Protein AF-0000000084521791 (afdb_homodimer)

Solvent-accessible surface area (backbone atoms only — not comparable to full-atom values): 15109 Å² total; per-residue (Å²): 133,80,55,68,43,57,41,40,25,51,32,23,43,57,71,66,61,34,28,68,60,20,38,53,26,34,50,53,48,23,57,75,56,72,58,36,55,32,54,46,17,56,34,24,44,36,43,14,52,45,28,39,67,68,68,33,54,67,60,14,48,53,27,39,52,55,14,58,74,26,64,81,51,71,64,95,69,83,80,51,49,45,60,66,58,45,52,50,51,48,49,54,50,44,58,48,56,76,42,27,90,83,54,68,77,78,80,75,86,72,68,78,50,65,68,34,65,69,57,45,50,51,34,73,66,56,75,75,78,76,63,52,61,70,77,75,87,134,79,54,67,44,57,41,40,24,51,32,24,43,58,71,67,60,34,28,67,59,20,37,53,25,34,50,52,48,22,56,74,58,72,59,38,54,31,54,44,18,56,33,25,45,34,43,16,51,45,28,39,67,69,69,33,54,68,61,14,48,53,25,41,51,55,15,59,75,27,65,83,51,71,65,97,68,82,81,52,49,44,60,66,59,45,52,50,51,48,49,53,52,45,58,48,57,75,42,27,89,82,55,68,78,77,80,76,85,72,67,79,50,66,69,32,66,68,56,47,51,50,34,73,67,56,76,76,76,74,63,55,62,68,75,76,88

Radius of gyration: 19.37 Å; Cα contacts (8 Å, |Δi|>4): 349; chains: 2; bounding box: 38×49×49 Å

pLDDT: mean 93.4, std 9.79, range [42.69, 98.75]

Secondary structure (DSSP, 8-state):
---HHHHHHHHIIIII--HHHHHHHHHHHHHHTT--HHHHHHHHHHHHHHHHHTT-HHHHHHHHHHHHHTTT---SS---B-HHHHHHHHHHHHHHHHTTTTS--------PPB--HHHHHHHHT-------HHHH-/---HHHHHHHHIIIII--HHHHHHHHHHHHHHTT--HHHHHHHHHHHHHHHHHTT-HHHHHHHHHHHHHTTT---SS---B-HHHHHHHHHHHHHHHHTTTTS--------PPB--HHHHHHHHT-------HHHH-

Structure (mmCIF, N/CA/C/O backbone):
data_AF-0000000084521791-model_v1
#
loop_
_entity.id
_entity.type
_entity.pdbx_description
1 polymer 'DUF309 domain-containing protein'
#
loop_
_atom_site.group_PDB
_atom_site.id
_atom_site.type_symbol
_atom_site.label_atom_id
_atom_site.label_alt_id
_atom_site.label_comp_id
_atom_site.label_asym_id
_atom_site.label_entity_id
_atom_site.label_seq_id
_atom_site.pdbx_PDB_ins_code
_atom_site.Cartn_x
_atom_site.Cartn_y
_atom_site.Cartn_z
_atom_site.occupancy
_atom_site.B_iso_or_equiv
_atom_site.auth_seq_id
_atom_site.auth_comp_id
_atom_site.auth_asym_id
_atom_site.auth_atom_id
_atom_site.pdbx_PDB_model_num
ATOM 1 N N . MET A 1 1 ? -14.008 -12.945 -20.25 1 84.69 1 MET A N 1
ATOM 2 C CA . MET A 1 1 ? -12.992 -11.891 -20.266 1 84.69 1 MET A CA 1
ATOM 3 C C . MET A 1 1 ? -12.508 -11.594 -18.844 1 84.69 1 MET A C 1
ATOM 5 O O . MET A 1 1 ? -13.297 -11.625 -17.891 1 84.69 1 MET A O 1
ATOM 9 N N . TYR A 1 2 ? -11.219 -11.555 -18.75 1 94.38 2 TYR A N 1
ATOM 10 C CA . TYR A 1 2 ? -10.641 -11.32 -17.422 1 94.38 2 TYR A CA 1
ATOM 11 C C . TYR A 1 2 ? -10.852 -9.875 -16.984 1 94.38 2 TYR A C 1
ATOM 13 O O . TYR A 1 2 ? -10.805 -8.961 -17.812 1 94.38 2 TYR A O 1
ATOM 21 N N . HIS A 1 3 ? -11.094 -9.727 -15.703 1 93.88 3 HIS A N 1
ATOM 22 C CA . HIS A 1 3 ? -11.266 -8.383 -15.164 1 93.88 3 HIS A CA 1
ATOM 23 C C . HIS A 1 3 ? -10 -7.559 -15.336 1 93.88 3 HIS A C 1
ATOM 25 O O . HIS A 1 3 ? -8.891 -8.062 -15.148 1 93.88 3 HIS A O 1
ATOM 31 N N . ARG A 1 4 ? -10.141 -6.34 -15.602 1 94.62 4 ARG A N 1
ATOM 32 C CA . ARG A 1 4 ? -9.023 -5.449 -15.883 1 94.62 4 ARG A CA 1
ATOM 33 C C . ARG A 1 4 ? -8.031 -5.43 -14.719 1 94.62 4 ARG A C 1
ATOM 35 O O . ARG A 1 4 ? -6.82 -5.461 -14.93 1 94.62 4 ARG A O 1
ATOM 42 N N . LEU A 1 5 ? -8.508 -5.375 -13.531 1 95.94 5 LEU A N 1
ATOM 43 C CA . LEU A 1 5 ? -7.66 -5.297 -12.344 1 95.94 5 LEU A CA 1
ATOM 44 C C . LEU A 1 5 ? -6.848 -6.578 -12.172 1 95.94 5 LEU A C 1
ATOM 46 O O . LEU A 1 5 ? -5.711 -6.539 -11.695 1 95.94 5 LEU A O 1
ATOM 50 N N . TYR A 1 6 ? -7.426 -7.656 -12.594 1 97.06 6 TYR A N 1
ATOM 51 C CA . TYR A 1 6 ? -6.703 -8.922 -12.531 1 97.06 6 TYR A CA 1
ATOM 52 C C . TYR A 1 6 ? -5.57 -8.945 -13.555 1 97.06 6 TYR A C 1
ATOM 54 O O . TYR A 1 6 ? -4.453 -9.375 -13.242 1 97.06 6 TYR A O 1
ATOM 62 N N . ILE A 1 7 ? -5.863 -8.469 -14.672 1 97.81 7 ILE A N 1
ATOM 63 C CA . ILE A 1 7 ? -4.852 -8.375 -15.719 1 97.81 7 ILE A CA 1
ATOM 64 C C . ILE A 1 7 ? -3.705 -7.484 -15.25 1 97.81 7 ILE A C 1
ATOM 66 O O . ILE A 1 7 ? -2.531 -7.844 -15.391 1 97.81 7 ILE A O 1
ATOM 70 N N . GLU A 1 8 ? -4.012 -6.414 -14.703 1 97.56 8 GLU A N 1
ATOM 71 C CA . GLU A 1 8 ? -3.006 -5.477 -14.211 1 97.56 8 GLU A CA 1
ATOM 72 C C . GLU A 1 8 ? -2.193 -6.082 -13.078 1 97.56 8 GLU A C 1
ATOM 74 O O . GLU A 1 8 ? -0.993 -5.824 -12.953 1 97.56 8 GLU A O 1
ATOM 79 N N . TYR A 1 9 ? -2.906 -6.828 -12.242 1 98.12 9 TYR A N 1
ATOM 80 C CA . TYR A 1 9 ? -2.193 -7.508 -11.164 1 98.12 9 TYR A CA 1
ATOM 81 C C . TYR A 1 9 ? -1.063 -8.367 -11.711 1 98.12 9 TYR A C 1
ATOM 83 O O . TYR A 1 9 ? 0.078 -8.273 -11.25 1 98.12 9 TYR A O 1
ATOM 91 N N . ILE A 1 10 ? -1.399 -9.125 -12.688 1 98.56 10 ILE A N 1
ATOM 92 C CA . ILE A 1 10 ? -0.407 -10.031 -13.258 1 98.56 10 ILE A CA 1
ATOM 93 C C . ILE A 1 10 ? 0.672 -9.219 -13.977 1 98.56 10 ILE A C 1
ATOM 95 O O . ILE A 1 10 ? 1.857 -9.547 -13.898 1 98.56 10 ILE A O 1
ATOM 99 N N . TYR A 1 11 ? 0.298 -8.227 -14.625 1 98.31 11 TYR A N 1
ATOM 100 C CA . TYR A 1 11 ? 1.248 -7.355 -15.312 1 98.31 11 TYR A CA 1
ATOM 101 C C . TYR A 1 11 ? 2.244 -6.758 -14.328 1 98.31 11 TYR A C 1
ATOM 103 O O . TYR A 1 11 ? 3.457 -6.852 -14.523 1 98.31 11 TYR A O 1
ATOM 111 N N . TYR A 1 12 ? 1.753 -6.176 -13.234 1 97.56 12 TYR A N 1
ATOM 112 C CA . TYR A 1 12 ? 2.625 -5.57 -12.234 1 97.56 12 TYR A CA 1
ATOM 113 C C . TYR A 1 12 ? 3.51 -6.621 -11.57 1 97.56 12 TYR A C 1
ATOM 115 O O . TYR A 1 12 ? 4.672 -6.355 -11.258 1 97.56 12 TYR A O 1
ATOM 123 N N . PHE A 1 13 ? 2.938 -7.754 -11.383 1 98.5 13 PHE A N 1
ATOM 124 C CA . PHE A 1 13 ? 3.654 -8.836 -10.711 1 98.5 13 PHE A CA 1
ATOM 125 C C . PHE A 1 13 ? 4.797 -9.344 -11.578 1 98.5 13 PHE A C 1
ATOM 127 O O . PHE A 1 13 ? 5.941 -9.422 -11.125 1 98.5 13 PHE A O 1
ATOM 134 N N . ASN A 1 14 ? 4.527 -9.609 -12.844 1 98.5 14 ASN A N 1
ATOM 135 C CA . ASN A 1 14 ? 5.457 -10.305 -13.727 1 98.5 14 ASN A CA 1
ATOM 136 C C . ASN A 1 14 ? 6.391 -9.328 -14.438 1 98.5 14 ASN A C 1
ATOM 138 O O . ASN A 1 14 ? 7.574 -9.617 -14.625 1 98.5 14 ASN A O 1
ATOM 142 N N . VAL A 1 15 ? 5.848 -8.25 -14.82 1 96.56 15 VAL A N 1
ATOM 143 C CA . VAL A 1 15 ? 6.586 -7.379 -15.727 1 96.56 15 VAL A CA 1
ATOM 144 C C . VAL A 1 15 ? 7.285 -6.281 -14.93 1 96.56 15 VAL A C 1
ATOM 146 O O . VAL A 1 15 ? 8.508 -6.137 -15.008 1 96.56 15 VAL A O 1
ATOM 149 N N . GLU A 1 16 ? 6.578 -5.57 -14.148 1 94.81 16 GLU A N 1
ATOM 150 C CA . GLU A 1 16 ? 7.145 -4.422 -13.453 1 94.81 16 GLU A CA 1
ATOM 151 C C . GLU A 1 16 ? 7.754 -4.832 -12.117 1 94.81 16 GLU A C 1
ATOM 153 O O . GLU A 1 16 ? 8.555 -4.098 -11.539 1 94.81 16 GLU A O 1
ATOM 158 N N . GLN A 1 17 ? 7.293 -5.926 -11.602 1 96.5 17 GLN A N 1
ATOM 159 C CA . GLN A 1 17 ? 7.629 -6.344 -10.25 1 96.5 17 GLN A CA 1
ATOM 160 C C . GLN A 1 17 ? 7.363 -5.223 -9.242 1 96.5 17 GLN A C 1
ATOM 162 O O . GLN A 1 17 ? 8.203 -4.938 -8.383 1 96.5 17 GLN A O 1
ATOM 167 N N . ASP A 1 18 ? 6.301 -4.578 -9.5 1 94.69 18 ASP A N 1
ATOM 168 C CA . ASP A 1 18 ? 5.793 -3.529 -8.625 1 94.69 18 ASP A CA 1
ATOM 169 C C . ASP A 1 18 ? 4.703 -4.066 -7.695 1 94.69 18 ASP A C 1
ATOM 171 O O . ASP A 1 18 ? 3.516 -3.967 -8 1 94.69 18 ASP A O 1
ATOM 175 N N . TYR A 1 19 ? 5.121 -4.48 -6.574 1 95.62 19 TYR A N 1
ATOM 176 C CA . TYR A 1 19 ? 4.23 -5.203 -5.672 1 95.62 19 TYR A CA 1
ATOM 177 C C . TYR A 1 19 ? 3.324 -4.238 -4.918 1 95.62 19 TYR A C 1
ATOM 179 O O . TYR A 1 19 ? 2.277 -4.633 -4.398 1 95.62 19 TYR A O 1
ATOM 187 N N . TYR A 1 20 ? 3.762 -2.998 -4.824 1 91.88 20 TYR A N 1
ATOM 188 C CA . TYR A 1 20 ? 2.871 -1.978 -4.285 1 91.88 20 TYR A CA 1
ATOM 189 C C . TYR A 1 20 ? 1.628 -1.823 -5.152 1 91.88 20 TYR A C 1
ATOM 191 O O . TYR A 1 20 ? 0.502 -1.862 -4.648 1 91.88 20 TYR A O 1
ATOM 199 N N . GLU A 1 21 ? 1.877 -1.691 -6.449 1 92.75 21 GLU A N 1
ATOM 200 C CA . GLU A 1 21 ? 0.747 -1.569 -7.363 1 92.75 21 GLU A CA 1
ATOM 201 C C . GLU A 1 21 ? -0.06 -2.863 -7.422 1 92.75 21 GLU A C 1
ATOM 203 O O . GLU A 1 21 ? -1.283 -2.832 -7.566 1 92.75 21 GLU A O 1
ATOM 208 N N . CYS A 1 22 ? 0.636 -3.984 -7.305 1 96.31 22 CYS A N 1
ATOM 209 C CA . CYS A 1 22 ? -0.089 -5.246 -7.18 1 96.31 22 CYS A CA 1
ATOM 210 C C . CYS A 1 22 ? -1.091 -5.184 -6.031 1 96.31 22 CYS A C 1
ATOM 212 O O . CYS A 1 22 ? -2.25 -5.57 -6.195 1 96.31 22 CYS A O 1
ATOM 214 N N . HIS A 1 23 ? -0.568 -4.727 -4.914 1 94.44 23 HIS A N 1
ATOM 215 C CA . HIS A 1 23 ? -1.408 -4.613 -3.729 1 94.44 23 HIS A CA 1
ATOM 216 C C . HIS A 1 23 ? -2.613 -3.717 -3.988 1 94.44 23 HIS A C 1
ATOM 218 O O . HIS A 1 23 ? -3.744 -4.074 -3.65 1 94.44 23 HIS A O 1
ATOM 224 N N . GLU A 1 24 ? -2.438 -2.623 -4.617 1 90.69 24 GLU A N 1
ATOM 225 C CA . GLU A 1 24 ? -3.504 -1.656 -4.855 1 90.69 24 GLU A CA 1
ATOM 226 C C . GLU A 1 24 ? -4.586 -2.24 -5.762 1 90.69 24 GLU A C 1
ATOM 228 O O . GLU A 1 24 ? -5.77 -2.219 -5.414 1 90.69 24 GLU A O 1
ATOM 233 N N . VAL A 1 25 ? -4.199 -2.812 -6.852 1 94.81 25 VAL A N 1
ATOM 234 C CA . VAL A 1 25 ? -5.176 -3.275 -7.832 1 94.81 25 VAL A CA 1
ATOM 235 C C . VAL A 1 25 ? -5.852 -4.547 -7.324 1 94.81 25 VAL A C 1
ATOM 237 O O . VAL A 1 25 ? -7.059 -4.727 -7.496 1 94.81 25 VAL A O 1
ATOM 240 N N . MET A 1 26 ? -5.176 -5.445 -6.695 1 95.44 26 MET A N 1
ATOM 241 C CA . MET A 1 26 ? -5.777 -6.68 -6.203 1 95.44 26 MET A CA 1
ATOM 242 C C . MET A 1 26 ? -6.676 -6.406 -5 1 95.44 26 MET A C 1
ATOM 244 O O . MET A 1 26 ? -7.703 -7.062 -4.828 1 95.44 26 MET A O 1
ATOM 248 N N . GLU A 1 27 ? -6.273 -5.469 -4.16 1 91.62 27 GLU A N 1
ATOM 249 C CA . GLU A 1 27 ? -7.137 -5.102 -3.045 1 91.62 27 GLU A CA 1
ATOM 250 C C . GLU A 1 27 ? -8.5 -4.625 -3.537 1 91.62 27 GLU A C 1
ATOM 252 O O . GLU A 1 27 ? -9.539 -5.027 -3 1 91.62 27 GLU A O 1
ATOM 257 N N . GLU A 1 28 ? -8.438 -3.801 -4.484 1 90 28 GLU A N 1
ATOM 258 C CA . GLU A 1 28 ? -9.688 -3.314 -5.051 1 90 28 GLU A CA 1
ATOM 259 C C . GLU A 1 28 ? -10.523 -4.461 -5.621 1 90 28 GLU A C 1
ATOM 261 O O . GLU A 1 28 ? -11.719 -4.555 -5.355 1 90 28 GLU A O 1
ATOM 266 N N . LEU A 1 29 ? -9.938 -5.305 -6.426 1 92.94 29 LEU A N 1
ATOM 267 C CA . LEU A 1 29 ? -10.641 -6.453 -6.984 1 92.94 29 LEU A CA 1
ATOM 268 C C . LEU A 1 29 ? -11.172 -7.355 -5.875 1 92.94 29 LEU A C 1
ATOM 270 O O . LEU A 1 29 ? -12.32 -7.801 -5.934 1 92.94 29 LEU A O 1
ATOM 274 N N . TRP A 1 30 ? -10.312 -7.578 -4.902 1 93.38 30 TRP A N 1
ATOM 275 C CA . TRP A 1 30 ? -10.648 -8.43 -3.764 1 93.38 30 TRP A CA 1
ATOM 276 C C . TRP A 1 30 ? -11.883 -7.898 -3.037 1 93.38 30 TRP A C 1
ATOM 278 O O . TRP A 1 30 ? -12.812 -8.656 -2.744 1 93.38 30 TRP A O 1
ATOM 288 N N . LEU A 1 31 ? -11.891 -6.664 -2.832 1 88.19 31 LEU A N 1
ATOM 289 C CA . LEU A 1 31 ? -13.047 -6.039 -2.193 1 88.19 31 LEU A CA 1
ATOM 290 C C . LEU A 1 31 ? -14.289 -6.164 -3.068 1 88.19 31 LEU A C 1
ATOM 292 O O . LEU A 1 31 ? -15.359 -6.516 -2.578 1 88.19 31 LEU A O 1
ATOM 296 N N . ASN A 1 32 ? -14.164 -5.945 -4.336 1 90 32 ASN A N 1
ATOM 297 C CA . ASN A 1 32 ? -15.273 -5.996 -5.281 1 90 32 ASN A CA 1
ATOM 298 C C . ASN A 1 32 ? -15.836 -7.41 -5.414 1 90 32 ASN A C 1
ATOM 300 O O . ASN A 1 32 ? -17.016 -7.59 -5.719 1 90 32 ASN A O 1
ATOM 304 N N . GLU A 1 33 ? -14.984 -8.32 -5.168 1 92 33 GLU A N 1
ATOM 305 C CA . GLU A 1 33 ? -15.375 -9.719 -5.34 1 92 33 GLU A CA 1
ATOM 306 C C . GLU A 1 33 ? -15.75 -10.359 -4.004 1 92 33 GLU A C 1
ATOM 308 O O . GLU A 1 33 ? -15.617 -11.57 -3.832 1 92 33 GLU A O 1
ATOM 313 N N . GLY A 1 34 ? -16.156 -9.586 -3.055 1 89.62 34 GLY A N 1
ATOM 314 C CA . GLY A 1 34 ? -16.688 -10.078 -1.793 1 89.62 34 GLY A CA 1
ATOM 315 C C . GLY A 1 34 ? -15.633 -10.688 -0.894 1 89.62 34 GLY A C 1
ATOM 316 O O . GLY A 1 34 ? -15.906 -11.656 -0.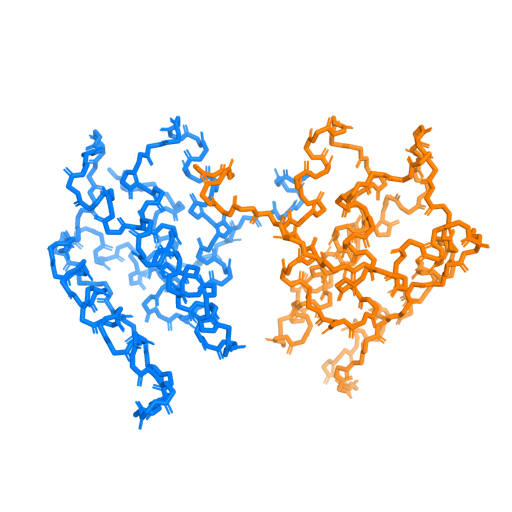18 1 89.62 34 GLY A O 1
ATOM 317 N N . ARG A 1 35 ? -14.344 -10.25 -1.08 1 91.69 35 ARG A N 1
ATOM 318 C CA . ARG A 1 35 ? -13.25 -10.68 -0.218 1 91.69 35 ARG A CA 1
ATOM 319 C C . ARG A 1 35 ? -12.969 -12.164 -0.392 1 91.69 35 ARG A C 1
ATOM 321 O O . ARG A 1 35 ? -12.82 -12.898 0.592 1 91.69 35 ARG A O 1
ATOM 328 N N . ASN A 1 36 ? -12.961 -12.586 -1.611 1 93.75 36 ASN A N 1
ATOM 329 C CA . ASN A 1 36 ? -12.648 -13.977 -1.928 1 93.75 36 ASN A CA 1
ATOM 330 C C . ASN A 1 36 ? -11.289 -14.383 -1.367 1 93.75 36 ASN A C 1
ATOM 332 O O . ASN A 1 36 ? -10.289 -13.688 -1.57 1 93.75 36 ASN A O 1
ATOM 336 N N . ARG A 1 37 ? -11.219 -15.492 -0.801 1 94.31 37 ARG A N 1
ATOM 337 C CA . ARG A 1 37 ? -10.039 -15.922 -0.055 1 94.31 37 ARG A CA 1
ATOM 338 C C . ARG A 1 37 ? -8.883 -16.234 -0.994 1 94.31 37 ARG A C 1
ATOM 340 O O . ARG A 1 37 ? -7.719 -16 -0.648 1 94.31 37 ARG A O 1
ATOM 347 N N . LEU A 1 38 ? -9.156 -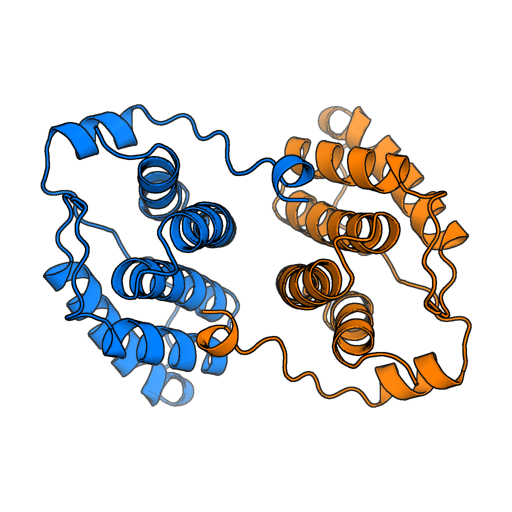16.766 -2.123 1 95.94 38 LEU A N 1
ATOM 348 C CA . LEU A 1 38 ? -8.094 -17.062 -3.076 1 95.94 38 LEU A CA 1
ATOM 349 C C . LEU A 1 38 ? -7.477 -15.781 -3.621 1 95.94 38 LEU A C 1
ATOM 351 O O . LEU A 1 38 ? -6.254 -15.688 -3.764 1 95.94 38 LEU A O 1
ATOM 355 N N . LEU A 1 39 ? -8.281 -14.789 -3.926 1 95.88 39 LEU A N 1
ATOM 356 C CA . LEU A 1 39 ? -7.77 -13.492 -4.355 1 95.88 39 LEU A CA 1
ATOM 357 C C . LEU A 1 39 ? -6.945 -12.844 -3.248 1 95.88 39 LEU A C 1
ATOM 359 O O . LEU A 1 39 ? -5.926 -12.203 -3.523 1 95.88 39 LEU A O 1
ATOM 363 N N . GLN A 1 40 ? -7.371 -13.047 -2.07 1 95.88 40 GLN A N 1
ATOM 364 C CA . GLN A 1 40 ? -6.605 -12.547 -0.933 1 95.88 40 GLN A CA 1
ATOM 365 C C . GLN A 1 40 ? -5.238 -13.219 -0.855 1 95.88 40 GLN A C 1
ATOM 367 O O . GLN A 1 40 ? -4.238 -12.57 -0.538 1 95.88 40 GLN A O 1
ATOM 372 N N . ALA A 1 41 ? -5.242 -14.469 -1.11 1 96.81 41 ALA A N 1
ATOM 373 C CA . ALA A 1 41 ? -3.973 -15.188 -1.099 1 96.81 41 ALA A CA 1
ATOM 374 C C . ALA A 1 41 ? -3.002 -14.609 -2.123 1 96.81 41 ALA A C 1
ATOM 376 O O . ALA A 1 41 ? -1.823 -14.398 -1.824 1 96.81 41 ALA A O 1
ATOM 377 N N . LEU A 1 42 ? -3.49 -14.352 -3.301 1 97.38 42 LEU A N 1
ATOM 378 C CA . LEU A 1 42 ? -2.658 -13.766 -4.348 1 97.38 42 LEU A CA 1
ATOM 379 C C . LEU A 1 42 ? -2.141 -12.398 -3.93 1 97.38 42 LEU A C 1
ATOM 381 O O . LEU A 1 42 ? -0.975 -12.07 -4.16 1 97.38 42 LEU A O 1
ATOM 385 N N . LEU A 1 43 ? -3.008 -11.656 -3.332 1 96.75 43 LEU A N 1
ATOM 386 C CA . LEU A 1 43 ? -2.645 -10.359 -2.771 1 96.75 43 LEU A CA 1
ATOM 387 C C . LEU A 1 43 ? -1.521 -10.5 -1.751 1 96.75 43 LEU A C 1
ATOM 389 O O . LEU A 1 43 ? -0.517 -9.789 -1.82 1 96.75 43 LEU A O 1
ATOM 393 N N . GLN A 1 44 ? -1.642 -11.438 -0.902 1 96.88 44 GLN A N 1
ATOM 394 C CA . GLN A 1 44 ? -0.698 -11.648 0.19 1 96.88 44 GLN A CA 1
ATOM 395 C C . GLN A 1 44 ? 0.659 -12.109 -0.339 1 96.88 44 GLN A C 1
ATOM 397 O O . GLN A 1 44 ? 1.699 -11.766 0.227 1 96.88 44 GLN A O 1
ATOM 402 N N . VAL A 1 45 ? 0.649 -12.852 -1.397 1 98.12 45 VAL A N 1
ATOM 403 C CA . VAL A 1 45 ? 1.916 -13.25 -2.004 1 98.12 45 VAL A CA 1
ATOM 404 C C . VAL A 1 45 ? 2.666 -12.008 -2.482 1 98.12 45 VAL A C 1
ATOM 406 O O . VAL A 1 45 ? 3.857 -11.844 -2.203 1 98.12 45 VAL A O 1
ATOM 409 N N . ALA A 1 46 ? 1.985 -11.164 -3.148 1 97.75 46 ALA A N 1
ATOM 410 C CA . ALA A 1 46 ? 2.617 -9.953 -3.662 1 97.75 46 ALA A CA 1
ATOM 411 C C . ALA A 1 46 ? 3.148 -9.086 -2.523 1 97.75 46 ALA A C 1
ATOM 413 O O . ALA A 1 46 ? 4.281 -8.602 -2.578 1 97.75 46 ALA A O 1
ATOM 414 N N . VAL A 1 47 ? 2.371 -8.898 -1.514 1 96.31 47 VAL A N 1
ATOM 415 C CA . VAL A 1 47 ? 2.771 -8.047 -0.396 1 96.31 47 VAL A CA 1
ATOM 416 C C . VAL A 1 47 ? 3.914 -8.711 0.373 1 96.31 47 VAL A C 1
ATOM 418 O O . VAL A 1 47 ? 4.805 -8.031 0.883 1 96.31 47 VAL A O 1
ATOM 421 N N . GLY A 1 48 ? 3.83 -10.023 0.466 1 96.81 48 GLY A N 1
ATOM 422 C CA . GLY A 1 48 ? 4.957 -10.727 1.058 1 96.81 48 GLY A CA 1
ATOM 423 C C . GLY A 1 48 ? 6.27 -10.445 0.356 1 96.81 48 GLY A C 1
ATOM 424 O O . GLY A 1 48 ? 7.293 -10.219 1.008 1 96.81 48 GLY A O 1
ATOM 425 N N . LEU A 1 49 ? 6.254 -10.477 -0.937 1 98 49 LEU A N 1
ATOM 426 C CA . LEU A 1 49 ? 7.441 -10.156 -1.719 1 98 49 LEU A CA 1
ATOM 427 C C . LEU A 1 49 ? 7.887 -8.719 -1.469 1 98 49 LEU A C 1
ATOM 429 O O . LEU A 1 49 ? 9.086 -8.445 -1.364 1 98 49 LEU A O 1
ATOM 433 N N . HIS A 1 50 ? 6.953 -7.871 -1.394 1 95.12 50 HIS A N 1
ATOM 434 C CA . HIS A 1 50 ? 7.254 -6.477 -1.081 1 95.12 50 HIS A CA 1
ATOM 435 C C . HIS A 1 50 ? 7.984 -6.359 0.252 1 95.12 50 HIS A C 1
ATOM 437 O O . HIS A 1 50 ? 9 -5.664 0.348 1 95.12 50 HIS A O 1
ATOM 443 N N . HIS A 1 51 ? 7.484 -6.992 1.249 1 93.69 51 HIS A N 1
ATOM 444 C CA . HIS A 1 51 ? 8.078 -6.969 2.582 1 93.69 51 HIS A CA 1
ATOM 445 C C . HIS A 1 51 ? 9.492 -7.527 2.562 1 93.69 51 HIS A C 1
ATOM 447 O O . HIS A 1 51 ? 10.406 -6.93 3.137 1 93.69 51 HIS A O 1
ATOM 453 N N . PHE A 1 52 ? 9.641 -8.633 1.922 1 97.06 52 PHE A N 1
ATOM 454 C CA . PHE A 1 52 ? 10.977 -9.203 1.861 1 97.06 52 PHE A CA 1
ATOM 455 C C . PHE A 1 52 ? 11.938 -8.266 1.149 1 97.06 52 PHE A C 1
ATOM 457 O O . PHE A 1 52 ? 13.055 -8.031 1.626 1 97.06 52 PHE A O 1
ATOM 464 N N . ARG A 1 53 ? 11.508 -7.762 0.088 1 95 53 ARG A N 1
ATOM 465 C CA . ARG A 1 53 ? 12.336 -6.832 -0.665 1 95 53 ARG A CA 1
ATOM 466 C C . ARG A 1 53 ? 12.797 -5.672 0.214 1 95 53 ARG A C 1
ATOM 468 O O . ARG A 1 53 ? 13.906 -5.156 0.046 1 95 53 ARG A O 1
ATOM 475 N N . ASN A 1 54 ? 11.992 -5.363 1.135 1 90.62 54 ASN A N 1
ATOM 476 C CA . ASN A 1 54 ? 12.289 -4.246 2.021 1 90.62 54 ASN A CA 1
ATOM 477 C C . ASN A 1 54 ? 12.891 -4.719 3.34 1 90.62 54 ASN A C 1
ATOM 479 O O . ASN A 1 54 ? 12.898 -3.98 4.328 1 90.62 54 ASN A O 1
ATOM 483 N N . LYS A 1 55 ? 13.234 -5.98 3.42 1 93.19 55 LYS A N 1
ATOM 484 C CA . LYS A 1 55 ? 13.992 -6.582 4.512 1 93.19 55 LYS A CA 1
ATOM 485 C C . LYS A 1 55 ? 13.141 -6.723 5.766 1 93.19 55 LYS A C 1
ATOM 487 O O . LYS A 1 55 ? 13.664 -6.785 6.879 1 93.19 55 LYS A O 1
ATOM 492 N N . ASN A 1 56 ? 11.938 -6.594 5.531 1 91.31 56 ASN A N 1
ATOM 493 C CA . ASN A 1 56 ? 11.016 -6.957 6.602 1 91.31 56 ASN A CA 1
ATOM 494 C C . ASN A 1 56 ? 10.703 -8.453 6.594 1 91.31 56 ASN A C 1
ATOM 496 O O . ASN A 1 56 ? 9.633 -8.859 6.16 1 91.31 56 ASN A O 1
ATOM 500 N N . ILE A 1 57 ? 11.539 -9.164 7.191 1 96.06 57 ILE A N 1
ATOM 501 C CA . ILE A 1 57 ? 11.516 -10.625 7.102 1 96.06 57 ILE A CA 1
ATOM 502 C C . ILE A 1 57 ? 10.305 -11.164 7.848 1 96.06 57 ILE A C 1
ATOM 504 O O . ILE A 1 57 ? 9.57 -12.008 7.32 1 96.06 57 ILE A O 1
ATOM 508 N N . GLU A 1 58 ? 10.117 -10.648 8.945 1 93.06 58 GLU A N 1
ATOM 509 C CA . GLU A 1 58 ? 9 -11.125 9.75 1 93.06 58 GLU A CA 1
ATOM 510 C C . GLU A 1 58 ? 7.668 -10.883 9.055 1 93.06 58 GLU A C 1
ATOM 512 O O . GLU A 1 58 ? 6.805 -11.758 9.023 1 93.06 58 GLU A O 1
ATOM 517 N N . GLY A 1 59 ? 7.492 -9.664 8.523 1 92.81 59 GLY A N 1
ATOM 518 C CA . GLY A 1 59 ? 6.277 -9.352 7.793 1 92.81 59 GLY A CA 1
ATOM 519 C C . GLY A 1 59 ? 6.055 -10.258 6.594 1 92.81 59 GLY A C 1
ATOM 520 O O . GLY A 1 59 ? 4.934 -10.711 6.352 1 92.81 59 GLY A O 1
ATOM 521 N N . ALA A 1 60 ? 7.129 -10.555 5.93 1 96.19 60 ALA A N 1
ATOM 522 C CA . ALA A 1 60 ? 7.051 -11.438 4.77 1 96.19 60 ALA A CA 1
ATOM 523 C C . ALA A 1 60 ? 6.586 -12.836 5.172 1 96.19 60 ALA A C 1
ATOM 525 O O . ALA A 1 60 ? 5.688 -13.398 4.551 1 96.19 60 ALA A O 1
ATOM 526 N N . ILE A 1 61 ? 7.164 -13.305 6.199 1 97.12 61 ILE A N 1
ATOM 527 C CA . ILE A 1 61 ? 6.836 -14.641 6.688 1 97.12 61 ILE A CA 1
ATOM 528 C C . ILE A 1 61 ? 5.344 -14.719 7.012 1 97.12 61 ILE A C 1
ATOM 530 O O . ILE A 1 61 ? 4.652 -15.633 6.555 1 97.12 61 ILE A O 1
ATOM 534 N N . ARG A 1 62 ? 4.883 -13.781 7.656 1 95.25 62 ARG A N 1
ATOM 535 C CA . ARG A 1 62 ? 3.479 -13.789 8.062 1 95.25 62 ARG A CA 1
ATOM 536 C C . ARG A 1 62 ? 2.559 -13.758 6.844 1 95.25 62 ARG A C 1
ATOM 538 O O . ARG A 1 62 ? 1.552 -14.469 6.805 1 95.25 62 ARG A O 1
ATOM 545 N N . LEU A 1 63 ? 2.916 -13.023 5.934 1 96.31 63 LEU A N 1
ATOM 546 C CA . LEU A 1 63 ? 2.064 -12.859 4.762 1 96.31 63 LEU A CA 1
ATOM 547 C C . LEU A 1 63 ? 2.102 -14.117 3.889 1 96.31 63 LEU A C 1
ATOM 549 O O . LEU A 1 63 ? 1.07 -14.547 3.371 1 96.31 63 LEU A O 1
ATOM 553 N N . PHE A 1 64 ? 3.281 -14.695 3.729 1 97.69 64 PHE A N 1
ATOM 554 C CA . PHE A 1 64 ? 3.371 -15.93 2.955 1 97.69 64 PHE A CA 1
ATOM 555 C C 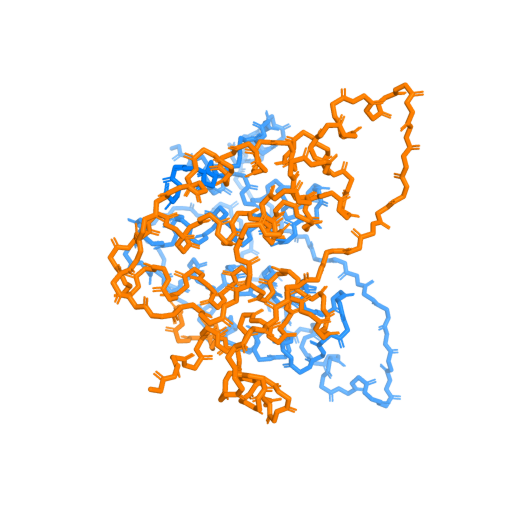. PHE A 1 64 ? 2.613 -17.062 3.645 1 97.69 64 PHE A C 1
ATOM 557 O O . PHE A 1 64 ? 1.934 -17.844 2.986 1 97.69 64 PHE A O 1
ATOM 564 N N . GLU A 1 65 ? 2.729 -17.094 4.934 1 97.69 65 GLU A N 1
ATOM 565 C CA . GLU A 1 65 ? 1.963 -18.078 5.684 1 97.69 65 GLU A CA 1
ATOM 566 C C . GLU A 1 65 ? 0.464 -17.906 5.453 1 97.69 65 GLU A C 1
ATOM 568 O O . GLU A 1 65 ? -0.248 -18.891 5.207 1 97.69 65 GLU A O 1
ATOM 573 N N . ALA A 1 66 ? 0.04 -16.703 5.566 1 96.38 66 ALA A N 1
ATOM 574 C CA . ALA A 1 66 ? -1.378 -16.406 5.387 1 96.38 66 ALA A CA 1
ATOM 575 C C . ALA A 1 66 ? -1.839 -16.766 3.977 1 96.38 66 ALA A C 1
ATOM 577 O O . ALA A 1 66 ? -2.93 -17.312 3.797 1 96.38 66 ALA A O 1
ATOM 578 N N . ALA A 1 67 ? -1.074 -16.484 3.012 1 97 67 ALA A N 1
ATOM 579 C CA . ALA A 1 67 ? -1.405 -16.812 1.629 1 97 67 ALA A CA 1
ATOM 580 C C . ALA A 1 67 ? -1.554 -18.328 1.451 1 97 67 ALA A C 1
ATOM 582 O O . ALA A 1 67 ? -2.533 -18.797 0.868 1 97 67 ALA A O 1
ATOM 583 N N . LEU A 1 68 ? -0.578 -19.062 1.957 1 97.81 68 LEU A N 1
ATOM 584 C CA . LEU A 1 68 ? -0.542 -20.516 1.78 1 97.81 68 LEU A CA 1
ATOM 585 C C . LEU A 1 68 ? -1.705 -21.172 2.51 1 97.81 68 LEU A C 1
ATOM 587 O O . LEU A 1 68 ? -2.213 -22.203 2.066 1 97.81 68 LEU A O 1
ATOM 591 N N . ALA A 1 69 ? -2.121 -20.562 3.557 1 96.69 69 ALA A N 1
ATOM 592 C CA . ALA A 1 69 ? -3.271 -21.078 4.297 1 96.69 69 ALA A CA 1
ATOM 593 C C . ALA A 1 69 ? -4.531 -21.047 3.438 1 96.69 69 ALA A C 1
ATOM 595 O O . ALA A 1 69 ? -5.48 -21.781 3.693 1 96.69 69 ALA A O 1
ATOM 596 N N . LYS A 1 70 ? -4.543 -20.234 2.426 1 95.62 70 LYS A N 1
ATOM 597 C CA . LYS A 1 70 ? -5.711 -20.078 1.565 1 95.62 70 LYS A CA 1
ATOM 598 C C . LYS A 1 70 ? -5.453 -20.656 0.176 1 95.62 70 LYS A C 1
ATOM 600 O O . LYS A 1 70 ? -6.23 -20.422 -0.751 1 95.62 70 LYS A O 1
ATOM 605 N N . SER A 1 71 ? -4.395 -21.375 0.007 1 95.06 71 SER A N 1
ATOM 606 C CA . SER A 1 71 ? -3.898 -21.781 -1.306 1 95.06 71 SER A CA 1
ATOM 607 C C . SER A 1 71 ? -4.82 -22.812 -1.951 1 95.06 71 SER A C 1
ATOM 609 O O . SER A 1 71 ? -4.746 -23.047 -3.16 1 95.06 71 SER A O 1
ATOM 611 N N . THR A 1 72 ? -5.711 -23.375 -1.167 1 93.12 72 THR A N 1
ATOM 612 C CA . THR A 1 72 ? -6.582 -24.406 -1.715 1 93.12 72 THR A CA 1
ATOM 613 C C . THR A 1 72 ? -8.008 -23.891 -1.878 1 93.12 72 THR A C 1
ATOM 615 O O . THR A 1 72 ? -8.898 -24.625 -2.299 1 93.12 72 THR A O 1
ATOM 618 N N . ASP A 1 73 ? -8.18 -22.656 -1.526 1 93.94 73 ASP A N 1
ATOM 619 C CA . ASP A 1 73 ? -9.5 -22.062 -1.718 1 93.94 73 ASP A CA 1
ATOM 620 C C . ASP A 1 73 ? -9.812 -21.875 -3.201 1 93.94 73 ASP A C 1
ATOM 622 O O . ASP A 1 73 ? -8.922 -22.031 -4.047 1 93.94 73 ASP A O 1
ATOM 626 N N . THR A 1 74 ? -11.125 -21.656 -3.428 1 89.31 74 THR A N 1
ATOM 627 C CA . THR A 1 74 ? -11.547 -21.531 -4.82 1 89.31 74 THR A CA 1
ATOM 628 C C . THR A 1 74 ? -12.211 -20.188 -5.062 1 89.31 74 THR A C 1
ATOM 630 O O . THR A 1 74 ? -12.531 -19.469 -4.113 1 89.31 74 THR A O 1
ATOM 633 N N . TRP A 1 75 ? -12.234 -19.922 -6.336 1 88 75 TRP A N 1
ATOM 634 C CA . TRP A 1 75 ? -12.906 -18.719 -6.812 1 88 75 TRP A CA 1
ATOM 635 C C . TRP A 1 75 ? -13.812 -19.031 -8 1 88 75 TRP A C 1
ATOM 637 O O . TRP A 1 75 ? -13.484 -19.891 -8.828 1 88 75 TRP A O 1
ATOM 647 N N . SER A 1 76 ? -14.961 -18.406 -7.961 1 85.88 76 SER A N 1
ATOM 648 C CA . SER A 1 76 ? -15.922 -18.656 -9.031 1 85.88 76 SER A CA 1
ATOM 649 C C . SER A 1 76 ? -15.414 -18.125 -10.367 1 85.88 76 SER A C 1
ATOM 651 O O . SER A 1 76 ? -15.891 -18.547 -11.43 1 85.88 76 SER A O 1
ATOM 653 N N . GLY A 1 77 ? -14.531 -17.234 -10.375 1 85.38 77 GLY A N 1
ATOM 654 C CA . GLY A 1 77 ? -13.93 -16.734 -11.602 1 85.38 77 GLY A CA 1
ATOM 655 C C . GLY A 1 77 ? -12.805 -17.609 -12.109 1 85.38 77 GLY A C 1
ATOM 656 O O . GLY A 1 77 ? -12.539 -18.672 -11.555 1 85.38 77 GLY A O 1
ATOM 657 N N . GLU A 1 78 ? -12.266 -17.266 -13.234 1 88.62 78 GLU A N 1
ATOM 658 C CA . GLU A 1 78 ? -11.125 -17.953 -13.828 1 88.62 78 GLU A CA 1
ATOM 659 C C . GLU A 1 78 ? -9.82 -17.203 -13.57 1 88.62 78 GLU A C 1
ATOM 661 O O . GLU A 1 78 ? -9.734 -16 -13.82 1 88.62 78 GLU A O 1
ATOM 666 N N . LEU A 1 79 ? -8.844 -18.016 -13.148 1 95.19 79 LEU A N 1
ATOM 667 C CA . LEU A 1 79 ? -7.566 -17.359 -12.875 1 95.19 79 LEU A CA 1
ATOM 668 C C . LEU A 1 79 ? -6.637 -17.438 -14.078 1 95.19 79 LEU A C 1
ATOM 670 O O . LEU A 1 79 ? -5.812 -16.547 -14.305 1 95.19 79 LEU A O 1
ATOM 674 N N . GLY A 1 80 ? -6.793 -18.578 -14.766 1 97.81 80 GLY A N 1
ATOM 675 C CA . GLY A 1 80 ? -6 -18.719 -15.977 1 97.81 80 GLY A CA 1
ATOM 676 C C . GLY A 1 80 ? -4.512 -18.844 -15.703 1 97.81 80 GLY A C 1
ATOM 677 O O . GLY A 1 80 ? -3.691 -18.641 -16.609 1 97.81 80 GLY A O 1
ATOM 678 N N . ILE A 1 81 ? -4.09 -19.109 -14.469 1 98.38 81 ILE A N 1
ATOM 679 C CA . ILE A 1 81 ? -2.68 -19.203 -14.102 1 98.38 81 ILE A CA 1
ATOM 680 C C . ILE A 1 81 ? -2.408 -20.547 -13.43 1 98.38 81 ILE A C 1
ATOM 682 O O . ILE A 1 81 ? -3.34 -21.266 -13.07 1 98.38 81 ILE A O 1
ATOM 686 N N . ASP A 1 82 ? -1.127 -20.844 -13.281 1 98.12 82 ASP A N 1
ATOM 687 C CA . ASP A 1 82 ? -0.7 -22.047 -12.57 1 98.12 82 ASP A CA 1
ATOM 688 C C . ASP A 1 82 ? -0.549 -21.781 -11.07 1 98.12 82 ASP A C 1
ATOM 690 O O . ASP A 1 82 ? 0.563 -21.578 -10.586 1 98.12 82 ASP A O 1
ATOM 694 N N . THR A 1 83 ? -1.655 -21.859 -10.383 1 97.25 83 THR A N 1
ATOM 695 C CA . THR A 1 83 ? -1.656 -21.531 -8.961 1 97.25 83 THR A CA 1
ATOM 696 C C . THR A 1 83 ? -0.831 -22.531 -8.172 1 97.25 83 THR A C 1
ATOM 698 O O . THR A 1 83 ? -0.19 -22.188 -7.176 1 97.25 83 THR A O 1
ATOM 701 N N . ASP A 1 84 ? -0.834 -23.75 -8.594 1 97.19 84 ASP A N 1
ATOM 702 C CA . ASP A 1 84 ? -0.051 -24.766 -7.898 1 97.19 84 ASP A CA 1
ATOM 703 C C . ASP A 1 84 ? 1.438 -24.422 -7.922 1 97.19 84 ASP A C 1
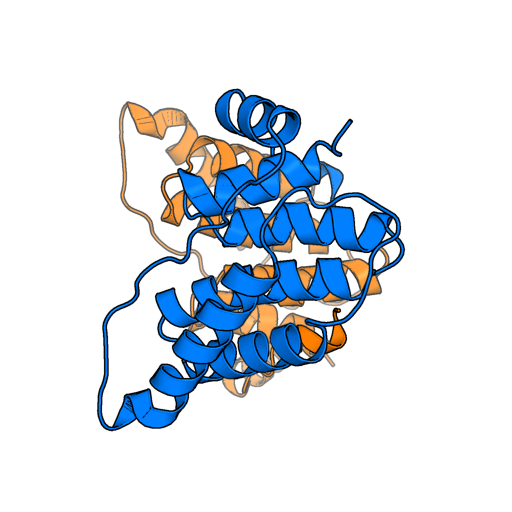ATOM 705 O O . ASP A 1 84 ? 2.117 -24.516 -6.898 1 97.19 84 ASP A O 1
ATOM 709 N N . LYS A 1 85 ? 1.835 -24.078 -9.055 1 98.5 85 LYS A N 1
ATOM 710 C CA . LYS A 1 85 ? 3.238 -23.703 -9.172 1 98.5 85 LYS A CA 1
ATOM 711 C C . LYS A 1 85 ? 3.557 -22.484 -8.305 1 98.5 85 LYS A C 1
ATOM 713 O O . LYS A 1 85 ? 4.562 -22.469 -7.59 1 98.5 85 LYS A O 1
ATOM 718 N N . LEU A 1 86 ? 2.748 -21.5 -8.359 1 98.62 86 LEU A N 1
ATOM 719 C CA . LEU A 1 86 ? 2.98 -20.281 -7.602 1 98.62 86 LEU A CA 1
ATOM 720 C C . LEU A 1 86 ? 3.062 -20.578 -6.105 1 98.62 86 LEU A C 1
ATOM 722 O O . LEU A 1 86 ? 3.996 -20.141 -5.434 1 98.62 86 LEU A O 1
ATOM 726 N N . PHE A 1 87 ? 2.113 -21.359 -5.598 1 98.62 87 PHE A N 1
ATOM 727 C CA . PHE A 1 87 ? 2.07 -21.594 -4.156 1 98.62 87 PHE A CA 1
ATOM 728 C C . PHE A 1 87 ? 3.168 -22.562 -3.734 1 98.62 87 PHE A C 1
ATOM 730 O O . PHE A 1 87 ? 3.688 -22.469 -2.619 1 98.62 87 PHE A O 1
ATOM 737 N N . THR A 1 88 ? 3.564 -23.422 -4.637 1 98.69 88 THR A N 1
ATOM 738 C CA . THR A 1 88 ? 4.727 -24.25 -4.359 1 98.69 88 THR A CA 1
ATOM 739 C C . THR A 1 88 ? 5.984 -23.406 -4.219 1 98.69 88 THR A C 1
ATOM 741 O O . THR A 1 88 ? 6.75 -23.578 -3.266 1 98.69 88 THR A O 1
ATOM 744 N N . GLU A 1 89 ? 6.145 -22.516 -5.105 1 98.75 89 GLU A N 1
ATOM 745 C CA . GLU A 1 89 ? 7.305 -21.641 -5.043 1 98.75 89 GLU A CA 1
ATOM 746 C C . GLU A 1 89 ? 7.23 -20.719 -3.834 1 98.75 89 GLU A C 1
ATOM 748 O O . GLU A 1 89 ? 8.258 -20.359 -3.246 1 98.75 89 GLU A O 1
ATOM 753 N N . THR A 1 90 ? 6.016 -20.312 -3.494 1 98.69 90 THR A N 1
ATOM 754 C CA . THR A 1 90 ? 5.832 -19.516 -2.291 1 98.69 90 THR A CA 1
ATOM 755 C C . THR A 1 90 ? 6.234 -20.297 -1.048 1 98.69 90 THR A C 1
ATOM 757 O O . THR A 1 90 ? 6.879 -19.75 -0.145 1 98.69 90 THR A O 1
ATOM 760 N N . ARG A 1 91 ? 5.859 -21.531 -1.025 1 98.62 91 ARG A N 1
ATOM 761 C CA . ARG A 1 91 ? 6.238 -22.406 0.087 1 98.62 91 ARG A CA 1
ATOM 762 C C . ARG A 1 91 ? 7.754 -22.531 0.194 1 98.62 91 ARG A C 1
ATOM 764 O O . ARG A 1 91 ? 8.305 -22.516 1.295 1 98.62 91 ARG A O 1
ATOM 771 N N . GLU A 1 92 ? 8.352 -22.688 -0.903 1 98.25 92 GLU A N 1
ATOM 772 C CA . GLU A 1 92 ? 9.805 -22.781 -0.918 1 98.25 92 GLU A CA 1
ATOM 773 C C . GLU A 1 92 ? 10.445 -21.484 -0.412 1 98.25 92 GLU A C 1
ATOM 775 O O . GLU A 1 92 ? 11.438 -21.516 0.316 1 98.25 92 GLU A O 1
ATOM 780 N N . TYR A 1 93 ? 9.875 -20.391 -0.896 1 98.25 93 TYR A N 1
ATOM 781 C CA . TYR A 1 93 ? 10.328 -19.078 -0.45 1 98.25 93 TYR A CA 1
ATOM 782 C C . TYR A 1 93 ? 10.234 -18.953 1.065 1 98.25 93 TYR A C 1
ATOM 784 O O . TYR A 1 93 ? 11.172 -18.5 1.718 1 98.25 93 TYR A O 1
ATOM 792 N N . LEU A 1 94 ? 9.133 -19.406 1.61 1 98.44 94 LEU A N 1
ATOM 793 C CA . LEU A 1 94 ? 8.859 -19.344 3.041 1 98.44 94 LEU A CA 1
ATOM 794 C C . LEU A 1 94 ? 9.852 -20.188 3.824 1 98.44 94 LEU A C 1
ATOM 796 O O . LEU A 1 94 ? 10.367 -19.75 4.859 1 98.44 94 LEU A O 1
ATOM 800 N N . LYS A 1 95 ? 10.148 -21.297 3.32 1 98.25 95 LYS A N 1
ATOM 801 C CA . LYS A 1 95 ? 11.109 -22.172 3.973 1 98.25 95 LYS A CA 1
ATOM 802 C C . LYS A 1 95 ? 12.469 -21.5 4.113 1 98.25 95 LYS A C 1
ATOM 804 O O . LYS A 1 95 ? 13.117 -21.594 5.16 1 98.25 95 LYS A O 1
ATOM 809 N N . LYS A 1 96 ? 12.836 -20.828 3.08 1 98.25 96 LYS A N 1
ATOM 810 C CA . LYS A 1 96 ? 14.109 -20.109 3.121 1 98.25 96 LYS A CA 1
ATOM 811 C C . LYS A 1 96 ? 14.078 -18.984 4.145 1 98.25 96 LYS A C 1
ATOM 813 O O . LYS A 1 96 ? 15.062 -18.734 4.844 1 98.25 96 LYS A O 1
ATOM 818 N N . LEU A 1 97 ? 13 -18.344 4.227 1 98.38 97 LEU A N 1
ATOM 819 C CA . LEU A 1 97 ? 12.883 -17.203 5.117 1 98.38 97 LEU A CA 1
ATOM 820 C C . LEU A 1 97 ? 12.906 -17.641 6.578 1 98.38 97 LEU A C 1
ATOM 822 O O . LEU A 1 97 ? 13.391 -16.906 7.441 1 98.38 97 LEU A O 1
ATOM 826 N N . TYR A 1 98 ? 12.453 -18.797 6.84 1 97.69 98 TYR A N 1
ATOM 827 C CA . TYR A 1 98 ? 12.453 -19.328 8.203 1 97.69 98 TYR A CA 1
ATOM 828 C C . TYR A 1 98 ? 13.875 -19.438 8.742 1 97.69 98 TYR A C 1
ATOM 830 O O . TYR A 1 98 ? 14.094 -19.328 9.953 1 97.69 98 TYR A O 1
ATOM 838 N N . THR A 1 99 ? 14.836 -19.562 7.914 1 96.94 99 THR A N 1
ATOM 839 C CA . THR A 1 99 ? 16.219 -19.719 8.352 1 96.94 99 THR A CA 1
ATOM 840 C C . THR A 1 99 ? 17.062 -18.547 7.891 1 96.94 99 THR A C 1
ATOM 842 O O . THR A 1 99 ? 18.281 -18.672 7.73 1 96.94 99 THR A O 1
ATOM 845 N N . TYR A 1 100 ? 16.375 -17.516 7.586 1 97.38 100 TYR A N 1
ATOM 846 C CA . TYR A 1 100 ? 17.047 -16.375 6.984 1 97.38 100 TYR A CA 1
ATOM 847 C C . TYR A 1 100 ? 18.203 -15.906 7.863 1 97.38 100 TYR A C 1
ATOM 849 O O . TYR A 1 100 ? 19.25 -15.492 7.352 1 97.38 100 TYR A O 1
ATOM 857 N N . GLU A 1 101 ? 18.109 -15.898 9.125 1 95.44 101 GLU A N 1
ATOM 858 C CA . GLU A 1 101 ? 19.156 -15.438 10.031 1 95.44 101 GLU A CA 1
ATOM 859 C C . GLU A 1 101 ? 20.422 -16.266 9.898 1 95.44 101 GLU A C 1
ATOM 861 O O . GLU A 1 101 ? 21.531 -15.742 9.984 1 95.44 101 GLU A O 1
ATOM 866 N N . LYS A 1 102 ? 20.312 -17.5 9.664 1 97.12 102 LYS A N 1
ATOM 867 C CA . LYS A 1 102 ? 21.438 -18.422 9.555 1 97.12 102 LYS A CA 1
ATOM 868 C C . LYS A 1 102 ? 21.984 -18.469 8.125 1 97.12 102 LYS A C 1
ATOM 870 O O . LYS A 1 102 ? 23.188 -18.656 7.918 1 97.12 102 LYS A O 1
ATOM 875 N N . ALA A 1 103 ? 21.125 -18.328 7.207 1 97.38 103 ALA A N 1
ATOM 876 C CA . ALA A 1 103 ? 21.484 -18.406 5.797 1 97.38 103 ALA A CA 1
ATOM 877 C C . ALA A 1 103 ? 20.797 -17.328 4.98 1 97.38 103 ALA A C 1
ATOM 879 O O . ALA A 1 103 ? 19.875 -17.625 4.207 1 97.38 103 ALA A O 1
ATOM 880 N N . PRO A 1 104 ? 21.219 -16.125 5.172 1 97 104 PRO A N 1
ATOM 881 C CA . PRO A 1 104 ? 20.562 -15.023 4.438 1 97 104 PRO A CA 1
ATOM 882 C C . PRO A 1 104 ? 20.719 -15.164 2.924 1 97 104 PRO A C 1
ATOM 884 O O . PRO A 1 104 ? 21.656 -15.812 2.451 1 97 104 PRO A O 1
ATOM 887 N N . PHE A 1 105 ? 19.781 -14.695 2.227 1 97.69 105 PHE A N 1
ATOM 888 C CA . PHE A 1 105 ? 19.812 -14.656 0.769 1 97.69 105 PHE A CA 1
ATOM 889 C C . PHE A 1 105 ? 19.219 -13.359 0.242 1 97.69 105 PHE A C 1
ATOM 891 O O . PHE A 1 105 ? 18.5 -12.664 0.968 1 97.69 105 PHE A O 1
ATOM 898 N N . SER A 1 106 ? 19.547 -13.039 -0.957 1 97.56 106 SER A N 1
ATOM 899 C CA . SER A 1 106 ? 19.062 -11.805 -1.564 1 97.56 106 SER A CA 1
ATOM 900 C C . SER A 1 106 ? 17.656 -11.992 -2.152 1 97.56 106 SER A C 1
ATOM 902 O O . SER A 1 106 ? 17.297 -13.094 -2.58 1 97.56 106 SER A O 1
ATOM 904 N N . PHE A 1 107 ? 16.984 -10.945 -2.203 1 97.88 107 PHE A N 1
ATOM 905 C CA . PHE A 1 107 ? 15.656 -10.93 -2.787 1 97.88 107 PHE A CA 1
ATOM 906 C C . PHE A 1 107 ? 15.688 -11.453 -4.219 1 97.88 107 PHE A C 1
ATOM 908 O O . PHE A 1 107 ? 16.578 -11.125 -4.988 1 97.88 107 PHE A O 1
ATOM 915 N N . TYR A 1 108 ? 14.734 -12.234 -4.625 1 98.06 108 TYR A N 1
ATOM 916 C CA . TYR A 1 108 ? 14.445 -12.602 -6.004 1 98.06 108 TYR A CA 1
ATOM 917 C C . TYR A 1 108 ? 12.938 -12.664 -6.242 1 98.06 108 TYR A C 1
ATOM 919 O O . TYR A 1 108 ? 12.18 -13.031 -5.344 1 98.06 108 TYR A O 1
ATOM 927 N N . PRO A 1 109 ? 12.539 -12.305 -7.398 1 98.44 109 PRO A N 1
ATOM 928 C CA . PRO A 1 109 ? 11.102 -12.281 -7.68 1 98.44 109 PRO A CA 1
ATOM 929 C C . PRO A 1 109 ? 10.531 -13.656 -8 1 98.44 109 PRO A C 1
ATOM 931 O O . PRO A 1 109 ? 11.289 -14.586 -8.312 1 98.44 109 PRO A O 1
ATOM 934 N N . LEU A 1 110 ? 9.266 -13.828 -7.848 1 98.56 110 LEU A N 1
ATOM 935 C CA . LEU A 1 110 ? 8.5 -14.938 -8.406 1 98.56 110 LEU A CA 1
ATOM 936 C C . LEU A 1 110 ? 7.812 -14.523 -9.703 1 98.56 110 LEU A C 1
ATOM 938 O O . LEU A 1 110 ? 7.656 -13.328 -9.969 1 98.56 110 LEU A O 1
ATOM 942 N N . HIS A 1 111 ? 7.5 -15.523 -10.453 1 98.44 111 HIS A N 1
ATOM 943 C CA . HIS A 1 111 ? 6.816 -15.289 -11.719 1 98.44 111 HIS A CA 1
ATOM 944 C C . HIS A 1 111 ? 5.547 -16.125 -11.82 1 98.44 111 HIS A C 1
ATOM 946 O O . HIS A 1 111 ? 5.574 -17.344 -11.602 1 98.44 111 HIS A O 1
ATOM 952 N N . ILE A 1 112 ? 4.48 -15.422 -12.148 1 98.75 112 ILE A N 1
ATOM 953 C CA . ILE A 1 112 ? 3.213 -16.125 -12.305 1 98.75 112 ILE A CA 1
ATOM 954 C C . ILE A 1 112 ? 3.139 -16.734 -13.703 1 98.75 112 ILE A C 1
ATOM 956 O O . ILE A 1 112 ? 3.135 -16.016 -14.703 1 98.75 112 ILE A O 1
ATOM 960 N N . SER A 1 113 ? 3.061 -18.031 -13.75 1 98.75 113 SER A N 1
ATOM 961 C CA . SER A 1 113 ? 2.914 -18.734 -15.016 1 98.75 113 SER A CA 1
ATOM 962 C C . SER A 1 113 ? 1.48 -18.656 -15.531 1 98.75 113 SER A C 1
ATOM 964 O O . SER A 1 113 ? 0.557 -19.156 -14.898 1 98.75 113 SER A O 1
ATOM 966 N N . ILE A 1 114 ? 1.328 -18.094 -16.672 1 98.62 114 ILE A N 1
ATOM 967 C CA . ILE A 1 114 ? 0.007 -17.953 -17.281 1 98.62 114 ILE A CA 1
ATOM 968 C C . ILE A 1 114 ? -0.279 -19.156 -18.172 1 98.62 114 ILE A C 1
ATOM 970 O O . ILE A 1 114 ? 0.527 -19.5 -19.047 1 98.62 114 ILE A O 1
ATOM 974 N N . LEU A 1 115 ? -1.385 -19.766 -17.969 1 98.38 115 LEU A N 1
ATOM 975 C CA . LEU A 1 115 ? -1.747 -20.969 -18.719 1 98.38 115 LEU A CA 1
ATOM 976 C C . LEU A 1 115 ? -2.719 -20.641 -19.844 1 98.38 115 LEU A C 1
ATOM 978 O O . LEU A 1 115 ? -2.65 -21.234 -20.922 1 98.38 115 LEU A O 1
ATOM 982 N N . ASP A 1 116 ? -3.621 -19.719 -19.594 1 98.19 116 ASP A N 1
ATOM 983 C CA . ASP A 1 116 ? -4.648 -19.359 -20.562 1 98.19 116 ASP A CA 1
ATOM 984 C C . ASP A 1 116 ? -4.098 -18.375 -21.609 1 98.19 116 ASP A C 1
ATOM 986 O O . ASP A 1 116 ? -3.539 -17.344 -21.25 1 98.19 116 ASP A O 1
ATOM 990 N N . GLN A 1 117 ? -4.305 -18.719 -22.812 1 97.31 117 GLN A N 1
ATOM 991 C CA . GLN A 1 117 ? -3.74 -17.922 -23.906 1 97.31 117 GLN A CA 1
ATOM 992 C C . GLN A 1 117 ? -4.367 -16.531 -23.969 1 97.31 117 GLN A C 1
ATOM 994 O O . GLN A 1 117 ? -3.684 -15.555 -24.266 1 97.31 117 GLN A O 1
ATOM 999 N N . GLN A 1 118 ? -5.625 -16.469 -23.719 1 97.25 118 GLN A N 1
ATOM 1000 C CA . GLN A 1 118 ? -6.297 -15.18 -23.734 1 97.25 118 GLN A CA 1
ATOM 1001 C C . GLN A 1 118 ? -5.723 -14.258 -22.656 1 97.25 118 GLN A C 1
ATOM 1003 O O . GLN A 1 118 ? -5.52 -13.062 -22.906 1 97.25 118 GLN A O 1
ATOM 1008 N N . LEU A 1 119 ? -5.465 -14.797 -21.516 1 97.94 119 LEU A N 1
ATOM 1009 C CA . LEU A 1 119 ? -4.871 -14.016 -20.438 1 97.94 119 LEU A CA 1
ATOM 1010 C C . LEU A 1 119 ? -3.447 -13.602 -20.797 1 97.94 119 LEU A C 1
ATOM 1012 O O . LEU A 1 119 ? -3.041 -12.469 -20.5 1 97.94 119 LEU A O 1
ATOM 1016 N N . HIS A 1 120 ? -2.727 -14.516 -21.359 1 97.75 120 HIS A N 1
ATOM 1017 C CA . HIS A 1 120 ? -1.367 -14.195 -21.781 1 97.75 120 HIS A CA 1
ATOM 1018 C C . HIS A 1 120 ? -1.348 -12.992 -22.719 1 97.75 120 HIS A C 1
ATOM 1020 O O . HIS A 1 120 ? -0.541 -12.078 -22.547 1 97.75 120 HIS A O 1
ATOM 1026 N N . HIS A 1 121 ? -2.24 -13.016 -23.641 1 97.69 121 HIS A N 1
ATOM 1027 C CA . HIS A 1 121 ? -2.322 -11.922 -24.594 1 97.69 121 HIS A CA 1
ATOM 1028 C C . HIS A 1 121 ? -2.75 -10.625 -23.906 1 97.69 121 HIS A C 1
ATOM 1030 O O . HIS A 1 121 ? -2.219 -9.555 -24.219 1 97.69 121 HIS A O 1
ATOM 1036 N N . ALA A 1 122 ? -3.732 -10.711 -23.062 1 97.62 122 ALA A N 1
ATOM 1037 C CA . ALA A 1 122 ? -4.23 -9.531 -22.344 1 97.62 122 ALA A CA 1
ATOM 1038 C C . ALA A 1 122 ? -3.129 -8.883 -21.516 1 97.62 122 ALA A C 1
ATOM 1040 O O . ALA A 1 122 ? -2.98 -7.66 -21.516 1 97.62 122 ALA A O 1
ATOM 1041 N N . VAL A 1 123 ? -2.301 -9.68 -20.875 1 97.94 123 VAL A N 1
ATOM 1042 C CA . VAL A 1 123 ? -1.226 -9.172 -20.031 1 97.94 123 VAL A CA 1
ATOM 1043 C C . VAL A 1 123 ? -0.135 -8.547 -20.906 1 97.94 123 VAL A C 1
ATOM 1045 O O . VAL A 1 123 ? 0.402 -7.488 -20.578 1 97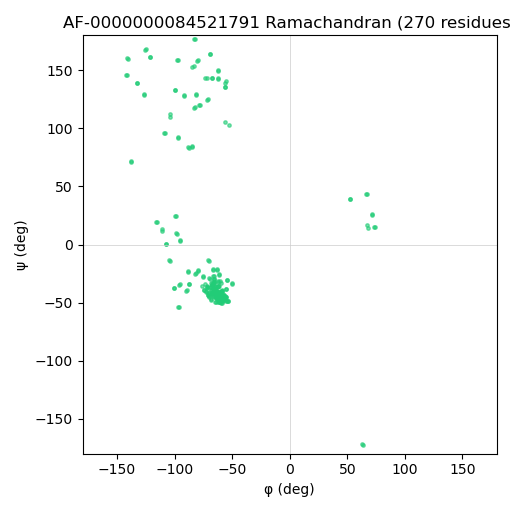.94 123 VAL A O 1
ATOM 1048 N N . ALA A 1 124 ? 0.166 -9.25 -21.969 1 96.69 124 ALA A N 1
ATOM 1049 C CA . ALA A 1 124 ? 1.193 -8.766 -22.891 1 96.69 124 ALA A CA 1
ATOM 1050 C C . ALA A 1 124 ? 0.808 -7.406 -23.469 1 96.69 124 ALA A C 1
ATOM 1052 O O . ALA A 1 124 ? 1.672 -6.562 -23.719 1 96.69 124 ALA A O 1
ATOM 1053 N N . ALA A 1 125 ? -0.405 -7.211 -23.641 1 96.38 125 ALA A N 1
ATOM 1054 C CA . ALA A 1 125 ? -0.894 -5.984 -24.266 1 96.38 125 ALA A CA 1
ATOM 1055 C C . ALA A 1 125 ? -1.281 -4.949 -23.203 1 96.38 125 ALA A C 1
ATOM 1057 O O . ALA A 1 125 ? -1.718 -3.848 -23.547 1 96.38 125 ALA A O 1
ATOM 1058 N N . CYS A 1 126 ? -1.079 -5.242 -22 1 95.19 126 CYS A N 1
ATOM 1059 C CA . CYS A 1 126 ? -1.608 -4.438 -20.906 1 95.19 126 CYS A CA 1
ATOM 1060 C C . CYS A 1 126 ? -0.88 -3.104 -20.797 1 95.19 126 CYS A C 1
ATOM 1062 O O . CYS A 1 126 ? 0.352 -3.061 -20.812 1 95.19 126 CYS A O 1
ATOM 1064 N N . VAL A 1 127 ? -1.534 -2.061 -20.828 1 89.38 127 VAL A N 1
ATOM 1065 C CA . VAL A 1 127 ? -1.102 -0.73 -20.406 1 89.38 127 VAL A CA 1
ATOM 1066 C C . VAL A 1 127 ? -1.825 -0.33 -19.125 1 89.38 127 VAL A C 1
ATOM 1068 O O . VAL A 1 127 ? -2.949 0.176 -19.172 1 89.38 127 VAL A O 1
ATOM 1071 N N . PRO A 1 128 ? -1.239 -0.522 -18.062 1 88.5 128 PRO A N 1
ATOM 1072 C CA . PRO A 1 128 ? -1.971 -0.414 -16.797 1 88.5 128 PRO A CA 1
ATOM 1073 C C . PRO A 1 128 ? -2.41 1.016 -16.5 1 88.5 128 PRO A C 1
ATOM 1075 O O . PRO A 1 128 ? -1.683 1.967 -16.797 1 88.5 128 PRO A O 1
ATOM 1078 N N . LYS A 1 129 ? -3.57 1.052 -15.938 1 82.31 129 LYS A N 1
ATOM 1079 C CA . LYS A 1 129 ? -4.113 2.326 -15.477 1 82.31 129 LYS A CA 1
ATOM 1080 C C . LYS A 1 129 ? -4.02 2.449 -13.961 1 82.31 129 LYS A C 1
ATOM 1082 O O . LYS A 1 129 ? -4.109 3.553 -13.414 1 82.31 129 LYS A O 1
ATOM 1087 N N . GLY A 1 130 ? -3.773 1.408 -13.375 1 84.62 130 GLY A N 1
ATOM 1088 C CA . GLY A 1 130 ? -3.766 1.398 -11.922 1 84.62 130 GLY A CA 1
ATOM 1089 C C . GLY A 1 130 ? -5.121 1.712 -11.312 1 84.62 130 GLY A C 1
ATOM 1090 O O . GLY A 1 130 ? -6.152 1.534 -11.961 1 84.62 130 GLY A O 1
ATOM 1091 N N . VAL A 1 131 ? -5.078 1.857 -10.062 1 77.69 131 VAL A N 1
ATOM 1092 C CA . VAL A 1 131 ? -6.277 2.299 -9.359 1 77.69 131 VAL A CA 1
ATOM 1093 C C . VAL A 1 131 ? -6.137 3.77 -8.969 1 77.69 131 VAL A C 1
ATOM 1095 O O . VAL A 1 131 ? -5.074 4.199 -8.516 1 77.69 131 VAL A O 1
ATOM 1098 N N . ALA A 1 132 ? -7.039 4.551 -9.68 1 58.66 132 ALA A N 1
ATOM 1099 C CA . ALA A 1 132 ? -6.988 5.965 -9.32 1 58.66 132 ALA A CA 1
ATOM 1100 C C . ALA A 1 132 ? -7.207 6.156 -7.82 1 58.66 132 ALA A C 1
ATOM 1102 O O . ALA A 1 132 ? -8.258 5.789 -7.285 1 58.66 132 ALA A O 1
ATOM 1103 N N . GLU A 1 133 ? -6.051 6.457 -7.172 1 55.44 133 GLU A N 1
ATOM 1104 C CA . GLU A 1 133 ? -6.152 6.66 -5.73 1 55.44 133 GLU A CA 1
ATOM 1105 C C . GLU A 1 133 ? -7.27 7.641 -5.391 1 55.44 133 GLU A C 1
ATOM 1107 O O . GLU A 1 133 ? -7.891 7.539 -4.328 1 55.44 133 GLU A O 1
ATOM 1112 N N . GLU A 1 134 ? -7.402 8.648 -6.375 1 51.25 134 GLU A N 1
ATOM 1113 C CA . GLU A 1 134 ? -8.516 9.57 -6.188 1 51.25 134 GLU A CA 1
ATOM 1114 C C . GLU A 1 134 ? -9.859 8.844 -6.254 1 51.25 134 GLU A C 1
ATOM 1116 O O . GLU A 1 134 ? -10.844 9.289 -5.668 1 51.25 134 GLU A O 1
ATOM 1121 N N . ASP A 1 135 ? -9.953 7.766 -7.059 1 49.19 135 ASP A N 1
ATOM 1122 C CA . ASP A 1 135 ? -11.164 6.969 -7.211 1 49.19 135 ASP A CA 1
ATOM 1123 C C . ASP A 1 135 ? -11.305 5.957 -6.07 1 49.19 135 ASP A C 1
ATOM 1125 O O . ASP A 1 135 ? -12.367 5.363 -5.887 1 49.19 135 ASP A O 1
ATOM 1129 N N . LYS A 1 136 ? -10.234 5.66 -5.559 1 50.12 136 LYS A N 1
ATOM 1130 C CA . LYS A 1 136 ? -10.328 4.82 -4.371 1 50.12 136 LYS A CA 1
ATOM 1131 C C . LYS A 1 136 ? -10.766 5.633 -3.154 1 50.12 136 LYS A C 1
ATOM 1133 O O . LYS A 1 136 ? -11.367 5.09 -2.225 1 50.12 136 LYS A O 1
ATOM 1138 N N . PHE A 1 137 ? -10.234 6.844 -3.24 1 42.69 137 PHE A N 1
ATOM 1139 C CA . PHE A 1 137 ? -10.461 7.73 -2.105 1 42.69 137 PHE A CA 1
ATOM 1140 C C . PHE A 1 137 ? -11.406 8.867 -2.482 1 42.69 137 PHE A C 1
ATOM 1142 O O . PHE A 1 137 ? -11.469 9.266 -3.646 1 42.69 137 PHE A O 1
ATOM 1149 N N . MET B 1 1 ? -7.996 11.367 23.281 1 84.75 1 MET B N 1
ATOM 1150 C CA . MET B 1 1 ? -6.93 10.438 22.938 1 84.75 1 MET B CA 1
ATOM 1151 C C . MET B 1 1 ? -6.918 10.164 21.422 1 84.75 1 MET B C 1
ATOM 1153 O O . MET B 1 1 ? -7.973 10.07 20.797 1 84.75 1 MET B O 1
ATOM 1157 N N . TYR B 1 2 ? -5.746 10.258 20.891 1 94.38 2 TYR B N 1
ATOM 1158 C CA . TYR B 1 2 ? -5.617 10.062 19.453 1 94.38 2 TYR B CA 1
ATOM 1159 C C . TYR B 1 2 ? -5.777 8.594 19.094 1 94.38 2 TYR B C 1
ATOM 1161 O O . TYR B 1 2 ? -5.355 7.711 19.844 1 94.38 2 TYR B O 1
ATOM 1169 N N . HIS B 1 3 ? -6.414 8.398 17.969 1 93.88 3 HIS B N 1
ATOM 1170 C CA . HIS B 1 3 ? -6.59 7.031 17.484 1 93.88 3 HIS B CA 1
ATOM 1171 C C . HIS B 1 3 ? -5.246 6.367 17.203 1 93.88 3 HIS B C 1
ATOM 1173 O O . HIS B 1 3 ? -4.336 7 16.672 1 93.88 3 HIS B O 1
ATOM 1179 N N . ARG B 1 4 ? -5.145 5.152 17.484 1 94.69 4 ARG B N 1
ATOM 1180 C CA . ARG B 1 4 ? -3.893 4.41 17.359 1 94.69 4 ARG B CA 1
ATOM 1181 C C . ARG B 1 4 ? -3.355 4.484 15.93 1 94.69 4 ARG B C 1
ATOM 1183 O O . ARG B 1 4 ? -2.156 4.676 15.727 1 94.69 4 ARG B O 1
ATOM 1190 N N . LEU B 1 5 ? -4.18 4.34 14.969 1 96 5 LEU B N 1
ATOM 1191 C CA . LEU B 1 5 ? -3.773 4.34 13.57 1 96 5 LEU B CA 1
ATOM 1192 C C . LEU B 1 5 ? -3.232 5.707 13.164 1 96 5 LEU B C 1
ATOM 1194 O O . LEU B 1 5 ? -2.324 5.797 12.336 1 96 5 LEU B O 1
ATOM 1198 N N . TYR B 1 6 ? -3.768 6.723 13.766 1 97.12 6 TYR B N 1
ATOM 1199 C CA . TYR B 1 6 ? -3.268 8.062 13.492 1 97.12 6 TYR B CA 1
ATOM 1200 C C . TYR B 1 6 ? -1.873 8.258 14.078 1 97.12 6 TYR B C 1
ATOM 1202 O O . TYR B 1 6 ? -0.989 8.812 13.422 1 97.12 6 TYR B O 1
ATOM 1210 N N . ILE B 1 7 ? -1.715 7.777 15.219 1 97.81 7 ILE B N 1
ATOM 1211 C CA . ILE B 1 7 ? -0.408 7.836 15.867 1 97.81 7 ILE B CA 1
ATOM 1212 C C . ILE B 1 7 ? 0.618 7.078 15.023 1 97.81 7 ILE B C 1
ATOM 1214 O O . ILE B 1 7 ? 1.715 7.582 14.773 1 97.81 7 ILE B O 1
ATOM 1218 N N . GLU B 1 8 ? 0.274 5.961 14.594 1 97.62 8 GLU B N 1
ATOM 1219 C CA . GLU B 1 8 ? 1.169 5.145 13.781 1 97.62 8 GLU B CA 1
ATOM 1220 C C . GLU B 1 8 ? 1.473 5.82 12.445 1 97.62 8 GLU B C 1
ATOM 1222 O O . GLU B 1 8 ? 2.584 5.707 11.93 1 97.62 8 GLU B O 1
ATOM 1227 N N . TYR B 1 9 ? 0.439 6.457 11.906 1 98.19 9 TYR B N 1
ATOM 1228 C CA . TYR B 1 9 ? 0.661 7.195 10.664 1 98.19 9 TYR B CA 1
ATOM 1229 C C . TYR B 1 9 ? 1.791 8.203 10.828 1 98.19 9 TYR B C 1
ATOM 1231 O O . TYR B 1 9 ? 2.717 8.242 10.016 1 98.19 9 TYR B O 1
ATOM 1239 N N . ILE B 1 10 ? 1.706 8.938 11.875 1 98.56 10 ILE B N 1
ATOM 1240 C CA . ILE B 1 10 ? 2.711 9.969 12.102 1 98.56 10 ILE B CA 1
ATOM 1241 C C . ILE B 1 10 ? 4.059 9.32 12.406 1 98.56 10 ILE B C 1
ATOM 1243 O O . ILE B 1 10 ? 5.102 9.789 11.938 1 98.56 10 ILE B O 1
ATOM 1247 N N . TYR B 1 11 ? 4.047 8.297 13.117 1 98.31 11 TYR B N 1
ATOM 1248 C CA . TYR B 1 11 ? 5.27 7.566 13.43 1 98.31 11 TYR B CA 1
ATOM 1249 C C . TYR B 1 11 ? 5.945 7.074 12.156 1 98.31 11 TYR B C 1
ATOM 1251 O O . TYR B 1 11 ? 7.137 7.32 11.945 1 98.31 11 TYR B O 1
ATOM 1259 N N . TYR B 1 12 ? 5.207 6.406 11.273 1 97.62 12 TYR B N 1
ATOM 1260 C CA . TYR B 1 12 ? 5.762 5.891 10.031 1 97.62 12 TYR B CA 1
ATOM 1261 C C . TYR B 1 12 ? 6.234 7.031 9.133 1 97.62 12 TYR B C 1
ATOM 1263 O O . TYR B 1 12 ? 7.25 6.906 8.445 1 97.62 12 TYR B O 1
ATOM 1271 N N . PHE B 1 13 ? 5.488 8.086 9.172 1 98.5 13 PHE B N 1
ATOM 1272 C CA . PHE B 1 13 ? 5.797 9.227 8.32 1 98.5 13 PHE B CA 1
ATOM 1273 C C . PHE B 1 13 ? 7.09 9.898 8.758 1 98.5 13 PHE B C 1
ATOM 1275 O O . PHE B 1 13 ? 7.996 10.109 7.953 1 98.5 13 PHE B O 1
ATOM 1282 N N . ASN B 1 14 ? 7.238 10.148 10.055 1 98.5 14 ASN B N 1
ATOM 1283 C CA . ASN B 1 14 ? 8.32 10.977 10.586 1 98.5 14 ASN B CA 1
ATOM 1284 C C . ASN B 1 14 ? 9.547 10.141 10.922 1 98.5 14 ASN B C 1
ATOM 1286 O O . ASN B 1 14 ? 10.68 10.578 10.719 1 98.5 14 ASN B O 1
ATOM 1290 N N . VAL B 1 15 ? 9.297 9.016 11.453 1 96.62 15 VAL B N 1
ATOM 1291 C CA . VAL B 1 15 ? 10.398 8.266 12.047 1 96.62 15 VAL B CA 1
ATOM 1292 C C . VAL B 1 15 ? 10.93 7.238 11.047 1 96.62 15 VAL B C 1
ATOM 1294 O O . VAL B 1 15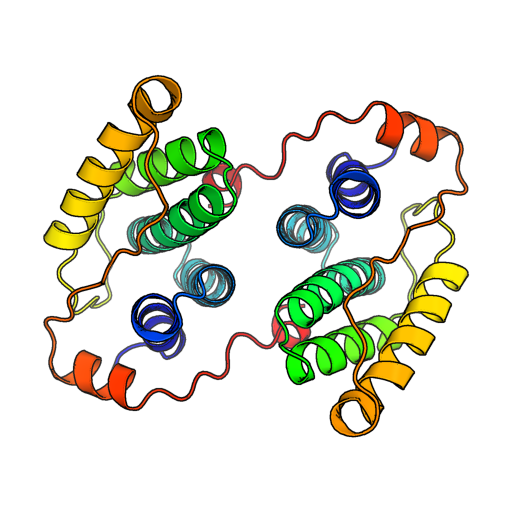 ? 12.109 7.25 10.703 1 96.62 15 VAL B O 1
ATOM 1297 N N . GLU B 1 16 ? 10.094 6.43 10.531 1 94.88 16 GLU B N 1
ATOM 1298 C CA . GLU B 1 16 ? 10.539 5.344 9.656 1 94.88 16 GLU B CA 1
ATOM 1299 C C . GLU B 1 16 ? 10.609 5.797 8.203 1 94.88 16 GLU B C 1
ATOM 1301 O O . GLU B 1 16 ? 11.266 5.156 7.379 1 94.88 16 GLU B O 1
ATOM 1306 N N . GLN B 1 17 ? 9.867 6.816 7.891 1 96.5 17 GLN B N 1
ATOM 1307 C CA . GLN B 1 17 ? 9.68 7.242 6.508 1 96.5 17 GLN B CA 1
ATOM 1308 C C . GLN B 1 17 ? 9.234 6.074 5.629 1 96.5 17 GLN B C 1
ATOM 1310 O O . GLN B 1 17 ? 9.766 5.879 4.535 1 96.5 17 GLN B O 1
ATOM 1315 N N . ASP B 1 18 ? 8.414 5.305 6.207 1 94.81 18 ASP B N 1
ATOM 1316 C CA . ASP B 1 18 ? 7.777 4.184 5.527 1 94.81 18 ASP B CA 1
ATOM 1317 C C . ASP B 1 18 ? 6.383 4.559 5.031 1 94.81 18 ASP B C 1
ATOM 1319 O O . ASP B 1 18 ? 5.387 4.32 5.719 1 94.81 18 ASP B O 1
ATOM 1323 N N . TYR B 1 19 ? 6.34 4.992 3.852 1 95.69 19 TYR B N 1
ATOM 1324 C CA . TYR B 1 19 ? 5.113 5.578 3.316 1 95.69 19 TYR B CA 1
ATOM 1325 C C . TYR B 1 19 ? 4.137 4.492 2.887 1 95.69 19 TYR B C 1
ATOM 1327 O O . TYR B 1 19 ? 2.938 4.746 2.754 1 95.69 19 TYR B O 1
ATOM 1335 N N . TYR B 1 20 ? 4.672 3.314 2.633 1 91.88 20 TYR B N 1
ATOM 1336 C CA . TYR B 1 20 ? 3.785 2.182 2.4 1 91.88 20 TYR B CA 1
ATOM 1337 C C . TYR B 1 20 ? 2.934 1.896 3.631 1 91.88 20 TYR B C 1
ATOM 1339 O O . TYR B 1 20 ? 1.709 1.786 3.535 1 91.88 20 TYR B O 1
ATOM 1347 N N . GLU B 1 21 ? 3.609 1.824 4.762 1 92.88 21 GLU B N 1
ATOM 1348 C CA . GLU B 1 21 ? 2.873 1.586 6 1 92.88 21 GLU B CA 1
ATOM 1349 C C . GLU B 1 21 ? 1.975 2.77 6.344 1 92.88 21 GLU B C 1
ATOM 1351 O O . GLU B 1 21 ? 0.883 2.59 6.891 1 92.88 21 GLU B O 1
ATOM 1356 N N . CYS B 1 22 ? 2.449 3.969 6.027 1 96.44 22 CYS B N 1
ATOM 1357 C CA . CYS B 1 22 ? 1.573 5.125 6.176 1 96.44 22 CYS B CA 1
ATOM 1358 C C . CYS B 1 22 ? 0.262 4.914 5.426 1 96.44 22 CYS B C 1
ATOM 1360 O O . CYS B 1 22 ? -0.815 5.156 5.973 1 96.44 22 CYS B O 1
ATOM 1362 N N . HIS B 1 23 ? 0.433 4.496 4.191 1 94.5 23 HIS B N 1
ATOM 1363 C CA . HIS B 1 23 ? -0.735 4.254 3.354 1 94.5 23 HIS B CA 1
ATOM 1364 C C . HIS B 1 23 ? -1.662 3.221 3.984 1 94.5 23 HIS B C 1
ATOM 1366 O O . HIS B 1 23 ? -2.875 3.432 4.055 1 94.5 23 HIS B O 1
ATOM 1372 N N . GLU B 1 24 ? -1.15 2.17 4.484 1 90.81 24 GLU B N 1
ATOM 1373 C CA . GLU B 1 24 ? -1.946 1.082 5.043 1 90.81 24 GLU B CA 1
ATOM 1374 C C . GLU B 1 24 ? -2.729 1.544 6.27 1 90.81 24 GLU B C 1
ATOM 1376 O O . GLU B 1 24 ? -3.947 1.365 6.34 1 90.81 24 GLU B O 1
ATOM 1381 N N . VAL B 1 25 ? -2.076 2.193 7.188 1 95 25 VAL B N 1
ATOM 1382 C CA . VAL B 1 25 ? -2.719 2.555 8.445 1 95 25 VAL B CA 1
ATOM 1383 C C . VAL B 1 25 ? -3.68 3.719 8.219 1 95 25 VAL B C 1
ATOM 1385 O O . VAL B 1 25 ? -4.773 3.75 8.789 1 95 25 VAL B O 1
ATOM 1388 N N . MET B 1 26 ? -3.377 4.68 7.418 1 95.56 26 MET B N 1
ATOM 1389 C CA . MET B 1 26 ? -4.258 5.816 7.172 1 95.56 26 MET B CA 1
ATOM 1390 C C . MET B 1 26 ? -5.465 5.402 6.336 1 95.56 26 MET B C 1
ATOM 1392 O O . MET B 1 26 ? -6.566 5.922 6.531 1 95.56 26 MET B O 1
ATOM 1396 N N . GLU B 1 27 ? -5.246 4.5 5.383 1 91.62 27 GLU B N 1
ATOM 1397 C CA . GLU B 1 27 ? -6.379 3.996 4.613 1 91.62 27 GLU B CA 1
ATOM 1398 C C . GLU B 1 27 ? -7.426 3.363 5.523 1 91.62 27 GLU B C 1
ATOM 1400 O O . GLU B 1 27 ? -8.625 3.617 5.375 1 91.62 27 GLU B O 1
ATOM 1405 N N . GLU B 1 28 ? -6.945 2.572 6.391 1 90.19 28 GLU B N 1
ATOM 1406 C CA . GLU B 1 28 ? -7.863 1.947 7.336 1 90.19 28 GLU B CA 1
ATOM 1407 C C . GLU B 1 28 ? -8.602 2.996 8.172 1 90.19 28 GLU B C 1
ATOM 1409 O O . GLU B 1 28 ? -9.82 2.932 8.32 1 90.19 28 GLU B O 1
ATOM 1414 N N . LEU B 1 29 ? -7.883 3.924 8.742 1 93 29 LEU B N 1
ATOM 1415 C CA . LEU B 1 29 ? -8.5 4.992 9.523 1 93 29 LEU B CA 1
ATOM 1416 C C . LEU B 1 29 ? -9.484 5.789 8.672 1 93 29 LEU B C 1
ATOM 1418 O O . LEU B 1 29 ? -10.594 6.094 9.117 1 93 29 LEU B O 1
ATOM 1422 N N . TRP B 1 30 ? -9.047 6.109 7.469 1 93.38 30 TRP B N 1
ATOM 1423 C CA . TRP B 1 30 ? -9.844 6.879 6.527 1 93.38 30 TRP B CA 1
ATOM 1424 C C . TRP B 1 30 ? -11.172 6.184 6.246 1 93.38 30 TRP B C 1
ATOM 1426 O O . TRP B 1 30 ? -12.234 6.812 6.289 1 93.38 30 TRP B O 1
ATOM 1436 N N . LEU B 1 31 ? -11.094 4.945 6.035 1 88.12 31 LEU B N 1
ATOM 1437 C CA . LEU B 1 31 ? -12.305 4.164 5.809 1 88.12 31 LEU B CA 1
ATOM 1438 C C . LEU B 1 31 ? -13.188 4.152 7.051 1 88.12 31 LEU B C 1
ATOM 1440 O O . LEU B 1 31 ? -14.398 4.359 6.957 1 88.12 31 LEU B O 1
ATOM 1444 N N . ASN B 1 32 ? -12.617 3.99 8.195 1 90.19 32 ASN B N 1
ATOM 1445 C CA . ASN B 1 32 ? -13.344 3.928 9.461 1 90.19 32 ASN B CA 1
ATOM 1446 C C . ASN B 1 32 ? -14 5.262 9.797 1 90.19 32 ASN B C 1
ATOM 1448 O O . ASN B 1 32 ? -15.031 5.301 10.484 1 90.19 32 ASN B O 1
ATOM 1452 N N . GLU B 1 33 ? -13.406 6.27 9.289 1 92 33 GLU B N 1
ATOM 1453 C CA . GLU B 1 33 ? -13.891 7.609 9.609 1 92 33 GLU B CA 1
ATOM 1454 C C . GLU B 1 33 ? -14.766 8.164 8.484 1 92 33 GLU B C 1
ATOM 1456 O O . GLU B 1 33 ? -14.852 9.383 8.305 1 92 33 GLU B O 1
ATOM 1461 N N . GLY B 1 34 ? -15.359 7.312 7.711 1 89.62 34 GLY B N 1
ATOM 1462 C CA . GLY B 1 34 ? -16.344 7.699 6.707 1 89.62 34 GLY B CA 1
ATOM 1463 C C . GLY B 1 34 ? -15.727 8.422 5.523 1 89.62 34 GLY B C 1
ATOM 1464 O O . GLY B 1 34 ? -16.344 9.336 4.965 1 89.62 34 GLY B O 1
ATOM 1465 N N . ARG B 1 35 ? -14.422 8.148 5.262 1 91.62 35 ARG B N 1
ATOM 1466 C CA . ARG B 1 35 ? -13.734 8.695 4.094 1 91.62 35 ARG B CA 1
ATOM 1467 C C . ARG B 1 35 ? -13.602 10.211 4.195 1 91.62 35 ARG B C 1
ATOM 1469 O O . ARG B 1 35 ? -13.883 10.93 3.236 1 91.62 35 ARG B O 1
ATOM 1476 N N . ASN B 1 36 ? -13.242 10.664 5.352 1 93.75 36 ASN B N 1
ATOM 1477 C CA . ASN B 1 36 ? -13.016 12.086 5.574 1 93.75 36 ASN B CA 1
ATOM 1478 C C . ASN B 1 36 ? -11.984 12.648 4.602 1 93.75 36 ASN B C 1
ATOM 1480 O O . ASN B 1 36 ? -10.898 12.086 4.449 1 93.75 36 ASN B O 1
ATOM 1484 N N . ARG B 1 37 ? -12.234 13.742 4.062 1 94.31 37 ARG B N 1
ATOM 1485 C CA . ARG B 1 37 ? -11.438 14.305 2.975 1 94.31 37 ARG B CA 1
ATOM 1486 C C . ARG B 1 37 ? -10.078 14.773 3.479 1 94.31 37 ARG B C 1
ATOM 1488 O O . ARG B 1 37 ? -9.078 14.688 2.76 1 94.31 37 ARG B O 1
ATOM 1495 N N . LEU B 1 38 ? -10.031 15.289 4.645 1 95.88 38 LEU B N 1
ATOM 1496 C CA . LEU B 1 38 ? -8.758 15.742 5.195 1 95.88 38 LEU B CA 1
ATOM 1497 C C . LEU B 1 38 ? -7.836 14.555 5.473 1 95.88 38 LEU B C 1
ATOM 1499 O O . LEU B 1 38 ? -6.637 14.617 5.191 1 95.88 38 LEU B O 1
ATOM 1503 N N . LEU B 1 39 ? -8.367 13.484 6.02 1 95.81 39 LEU B N 1
ATOM 1504 C CA . LEU B 1 39 ? -7.582 12.266 6.223 1 95.81 39 LEU B CA 1
ATOM 1505 C C . LEU B 1 39 ? -7.102 11.703 4.891 1 95.81 39 LEU B C 1
ATOM 1507 O O . LEU B 1 39 ? -5.98 11.195 4.797 1 95.81 39 LEU B O 1
ATOM 1511 N N . GLN B 1 40 ? -7.914 11.828 3.93 1 95.88 40 GLN B N 1
ATOM 1512 C CA . GLN B 1 40 ? -7.516 11.406 2.592 1 95.88 40 GLN B CA 1
ATOM 1513 C C . GLN B 1 40 ? -6.348 12.242 2.076 1 95.88 40 GLN B C 1
ATOM 1515 O O . GLN B 1 40 ? -5.441 11.719 1.43 1 95.88 40 GLN B O 1
ATOM 1520 N N . ALA B 1 41 ? -6.422 13.484 2.34 1 96.81 41 ALA B N 1
ATOM 1521 C CA . ALA B 1 41 ? -5.332 14.359 1.921 1 96.81 41 ALA B CA 1
ATOM 1522 C C . ALA B 1 41 ? -4.008 13.93 2.551 1 96.81 41 ALA B C 1
ATOM 1524 O O . ALA B 1 41 ? -2.982 13.867 1.872 1 96.81 41 ALA B O 1
ATOM 1525 N N . LEU B 1 42 ? -4.047 13.633 3.824 1 97.31 42 LEU B N 1
ATOM 1526 C CA . LEU B 1 42 ? -2.846 13.18 4.52 1 97.31 42 LEU B CA 1
ATOM 1527 C C . LEU B 1 42 ? -2.33 11.875 3.926 1 97.31 42 LEU B C 1
ATOM 1529 O O . LEU B 1 42 ? -1.121 11.703 3.748 1 97.31 42 LEU B O 1
ATOM 1533 N N . LEU B 1 43 ? -3.24 11.023 3.643 1 96.75 43 LEU B N 1
ATOM 1534 C CA . LEU B 1 43 ? -2.924 9.773 2.969 1 96.75 43 LEU B CA 1
ATOM 1535 C C . LEU B 1 43 ? -2.232 10.031 1.634 1 96.75 43 LEU B C 1
ATOM 1537 O O . LEU B 1 43 ? -1.181 9.453 1.353 1 96.75 43 LEU B O 1
ATOM 1541 N N . GLN B 1 44 ? -2.748 10.914 0.884 1 96.81 44 GLN B N 1
ATOM 1542 C CA . GLN B 1 44 ? -2.256 11.219 -0.455 1 96.81 44 GLN B CA 1
ATOM 1543 C C . GLN B 1 44 ? -0.869 11.859 -0.399 1 96.81 44 GLN B C 1
ATOM 1545 O O . GLN B 1 44 ? -0.042 11.633 -1.285 1 96.81 44 GLN B O 1
ATOM 1550 N N . VAL B 1 45 ? -0.619 12.617 0.622 1 98.12 45 VAL B N 1
ATOM 1551 C CA . VAL B 1 45 ? 0.718 13.18 0.78 1 98.12 45 VAL B CA 1
ATOM 1552 C C . VAL B 1 45 ? 1.736 12.055 0.955 1 98.12 45 VAL B C 1
ATOM 1554 O O . VAL B 1 45 ? 2.773 12.039 0.289 1 98.12 45 VAL B O 1
ATOM 1557 N N . ALA B 1 46 ? 1.422 11.148 1.795 1 97.75 46 ALA B N 1
ATOM 1558 C CA . ALA B 1 46 ? 2.338 10.039 2.043 1 97.75 46 ALA B CA 1
ATOM 1559 C C . ALA B 1 46 ? 2.562 9.219 0.774 1 97.75 46 ALA B C 1
ATOM 1561 O O . ALA B 1 46 ? 3.699 8.883 0.436 1 97.75 46 ALA B O 1
ATOM 1562 N N . VAL B 1 47 ? 1.527 8.906 0.081 1 96.31 47 VAL B N 1
ATOM 1563 C CA . VAL B 1 47 ? 1.633 8.094 -1.124 1 96.31 47 VAL B CA 1
ATOM 1564 C C . VAL B 1 47 ? 2.359 8.875 -2.215 1 96.31 47 VAL B C 1
ATOM 1566 O O . VAL B 1 47 ? 3.107 8.297 -3.008 1 96.31 47 VAL B O 1
ATOM 1569 N N . GLY B 1 48 ? 2.092 10.172 -2.244 1 96.75 48 GLY B N 1
ATOM 1570 C CA . GLY B 1 48 ? 2.859 11 -3.164 1 96.75 48 GLY B CA 1
ATOM 1571 C C . GLY B 1 48 ? 4.359 10.891 -2.947 1 96.75 48 GLY B C 1
ATOM 1572 O O . GLY B 1 48 ? 5.121 10.781 -3.908 1 96.75 48 GLY B O 1
ATOM 1573 N N . LEU B 1 49 ? 4.762 10.945 -1.73 1 98 49 LEU B N 1
ATOM 1574 C CA . LEU B 1 49 ? 6.172 10.797 -1.397 1 98 49 LEU B CA 1
ATOM 1575 C C . LEU B 1 49 ? 6.684 9.414 -1.807 1 98 49 LEU B C 1
ATOM 1577 O O . LEU B 1 49 ? 7.801 9.289 -2.311 1 98 49 LEU B O 1
ATOM 1581 N N . HIS B 1 50 ? 5.887 8.461 -1.581 1 95.19 50 HIS B N 1
ATOM 1582 C CA . HIS B 1 50 ? 6.242 7.109 -2.002 1 95.19 50 HIS B CA 1
ATOM 1583 C C . HIS B 1 50 ? 6.492 7.051 -3.506 1 95.19 50 HIS B C 1
ATOM 1585 O O . HIS B 1 50 ? 7.5 6.488 -3.949 1 95.19 50 HIS B O 1
ATOM 1591 N N . HIS B 1 51 ? 5.621 7.598 -4.262 1 93.62 51 HIS B N 1
ATOM 1592 C CA . HIS B 1 51 ? 5.738 7.617 -5.715 1 93.62 51 HIS B CA 1
ATOM 1593 C C . HIS B 1 5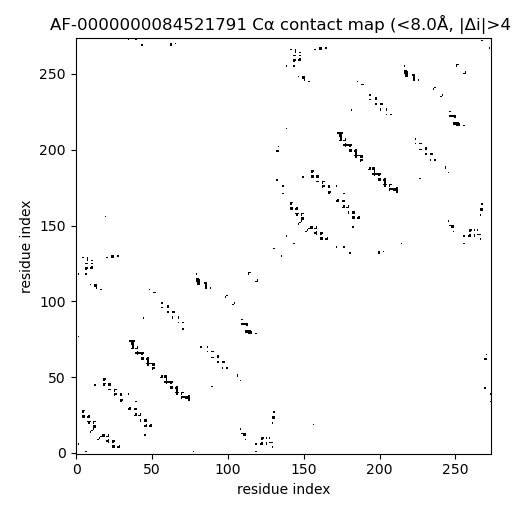1 ? 7 8.352 -6.16 1 93.62 51 HIS B C 1
ATOM 1595 O O . HIS B 1 51 ? 7.738 7.855 -7.016 1 93.62 51 HIS B O 1
ATOM 1601 N N . PHE B 1 52 ? 7.215 9.469 -5.59 1 97.06 52 PHE B N 1
ATOM 1602 C CA . PHE B 1 52 ? 8.414 10.211 -5.965 1 97.06 52 PHE B CA 1
ATOM 1603 C C . PHE B 1 52 ? 9.672 9.414 -5.637 1 97.06 52 PHE B C 1
ATOM 1605 O O . PHE B 1 52 ? 10.578 9.305 -6.465 1 97.06 52 PHE B O 1
ATOM 1612 N N . ARG B 1 53 ? 9.68 8.883 -4.504 1 95 53 ARG B N 1
ATOM 1613 C CA . ARG B 1 53 ? 10.82 8.078 -4.094 1 95 53 ARG B CA 1
ATOM 1614 C C . ARG B 1 53 ? 11.102 6.965 -5.098 1 95 53 ARG B C 1
ATOM 1616 O O . ARG B 1 53 ? 12.258 6.598 -5.32 1 95 53 ARG B O 1
ATOM 1623 N N . ASN B 1 54 ? 10.07 6.539 -5.695 1 90.5 54 ASN B N 1
ATOM 1624 C CA . ASN B 1 54 ? 10.188 5.445 -6.652 1 90.5 54 ASN B CA 1
ATOM 1625 C C . ASN B 1 54 ? 10.258 5.961 -8.086 1 90.5 54 ASN B C 1
ATOM 1627 O O . ASN B 1 54 ? 10.023 5.207 -9.031 1 90.5 54 ASN B O 1
ATOM 1631 N N . LYS B 1 55 ? 10.391 7.25 -8.258 1 93.19 55 LYS B N 1
ATOM 1632 C CA . LYS B 1 55 ? 10.664 7.914 -9.531 1 93.19 55 LYS B CA 1
ATOM 1633 C C . LYS B 1 55 ? 9.43 7.922 -10.422 1 93.19 55 LYS B C 1
ATOM 1635 O O . LYS B 1 55 ? 9.539 8.016 -11.648 1 93.19 55 LYS B O 1
ATOM 1640 N N . ASN B 1 56 ? 8.406 7.652 -9.805 1 91.25 56 ASN B N 1
ATOM 1641 C CA . ASN B 1 56 ? 7.137 7.875 -10.5 1 91.25 56 ASN B CA 1
ATOM 1642 C C . ASN B 1 56 ? 6.668 9.32 -10.352 1 91.25 56 ASN B C 1
ATOM 1644 O O . ASN B 1 56 ? 5.754 9.609 -9.578 1 91.25 56 ASN B O 1
ATOM 1648 N N . ILE B 1 57 ? 7.156 10.109 -11.18 1 96 57 ILE B N 1
ATOM 1649 C CA . ILE B 1 57 ? 6.988 11.555 -11.062 1 96 57 ILE B CA 1
ATOM 1650 C C . ILE B 1 57 ? 5.539 11.93 -11.344 1 96 57 ILE B C 1
ATOM 1652 O O . ILE B 1 57 ? 4.926 12.688 -10.586 1 96 57 ILE B O 1
ATOM 1656 N N . GLU B 1 58 ? 5.055 11.375 -12.336 1 92.94 58 GLU B N 1
ATOM 1657 C CA . GLU B 1 58 ? 3.684 11.695 -12.711 1 92.94 58 GLU B CA 1
ATOM 1658 C C . GLU B 1 58 ? 2.701 11.297 -11.617 1 92.94 58 GLU B C 1
ATOM 1660 O O . GLU B 1 58 ? 1.795 12.062 -11.273 1 92.94 58 GLU B O 1
ATOM 1665 N N . GLY B 1 59 ? 2.875 10.094 -11.078 1 92.81 59 GLY B N 1
ATOM 1666 C CA . GLY B 1 59 ? 2.023 9.648 -9.984 1 92.81 59 GLY B CA 1
ATOM 1667 C C . GLY B 1 59 ? 2.102 10.547 -8.766 1 92.81 59 GLY B C 1
ATOM 1668 O O . GLY B 1 59 ? 1.079 10.859 -8.156 1 92.81 59 GLY B O 1
ATOM 1669 N N . ALA B 1 60 ? 3.291 10.977 -8.492 1 96.12 60 ALA B N 1
ATOM 1670 C CA . ALA B 1 60 ? 3.492 11.867 -7.355 1 96.12 60 ALA B CA 1
ATOM 1671 C C . ALA B 1 60 ? 2.748 13.188 -7.555 1 96.12 60 ALA B C 1
ATOM 1673 O O . ALA B 1 60 ? 2.043 13.648 -6.652 1 96.12 60 ALA B O 1
ATOM 1674 N N . ILE B 1 61 ? 2.885 13.711 -8.703 1 97.06 61 ILE B N 1
ATOM 1675 C CA . ILE B 1 61 ? 2.246 14.984 -9.031 1 97.06 61 ILE B CA 1
ATOM 1676 C C . ILE B 1 61 ? 0.735 14.867 -8.836 1 97.06 61 ILE B C 1
ATOM 1678 O O . ILE B 1 61 ? 0.125 15.695 -8.156 1 97.06 61 ILE B O 1
ATOM 1682 N N . ARG B 1 62 ? 0.201 13.867 -9.305 1 95.19 62 ARG B N 1
ATOM 1683 C CA . ARG B 1 62 ? -1.244 13.688 -9.219 1 95.19 62 ARG B CA 1
ATOM 1684 C C . ARG B 1 62 ? -1.699 13.57 -7.766 1 95.19 62 ARG B C 1
ATOM 1686 O O . ARG B 1 62 ? -2.713 14.156 -7.383 1 95.19 62 ARG B O 1
ATOM 1693 N N . LEU B 1 63 ? -0.967 12.906 -7.047 1 96.25 63 LEU B N 1
ATOM 1694 C CA . LEU B 1 63 ? -1.354 12.672 -5.66 1 96.25 63 LEU B CA 1
ATOM 1695 C C . LEU B 1 63 ? -1.183 13.938 -4.824 1 96.25 63 LEU B C 1
ATOM 1697 O O . LEU B 1 63 ? -2.027 14.25 -3.984 1 96.25 63 LEU B O 1
ATOM 1701 N N . PHE B 1 64 ? -0.106 14.664 -5.059 1 97.69 64 PHE B N 1
ATOM 1702 C CA . PHE B 1 64 ? 0.085 15.922 -4.336 1 97.69 64 PHE B CA 1
ATOM 1703 C C . PHE B 1 64 ? -0.995 16.922 -4.711 1 97.69 64 PHE B C 1
ATOM 1705 O O . PHE B 1 64 ? -1.509 17.641 -3.846 1 97.69 64 PHE B O 1
ATOM 1712 N N . GLU B 1 65 ? -1.321 16.953 -5.965 1 97.62 65 GLU B N 1
ATOM 1713 C CA . GLU B 1 65 ? -2.41 17.812 -6.398 1 97.62 65 GLU B CA 1
ATOM 1714 C C . GLU B 1 65 ? -3.713 17.469 -5.688 1 97.62 65 GLU B C 1
ATOM 1716 O O . GLU B 1 65 ? -4.418 18.359 -5.195 1 97.62 65 GLU B O 1
ATOM 1721 N N . ALA B 1 66 ? -3.994 16.219 -5.672 1 96.38 66 ALA B N 1
ATOM 1722 C CA . ALA B 1 66 ? -5.223 15.75 -5.035 1 96.38 66 ALA B CA 1
ATOM 1723 C C . ALA B 1 66 ? -5.227 16.078 -3.547 1 96.38 66 ALA B C 1
ATOM 1725 O O . ALA B 1 66 ? -6.254 16.5 -3 1 96.38 66 ALA B O 1
ATOM 1726 N N . ALA B 1 67 ? -4.156 15.914 -2.9 1 97 67 ALA B N 1
ATOM 1727 C CA . ALA B 1 67 ? -4.047 16.234 -1.479 1 97 67 ALA B CA 1
ATOM 1728 C C . ALA B 1 67 ? -4.312 17.719 -1.229 1 97 67 ALA B C 1
ATOM 1730 O O . ALA B 1 67 ? -5.09 18.078 -0.341 1 97 67 ALA B O 1
ATOM 1731 N N . LEU B 1 68 ? -3.66 18.547 -2.012 1 97.75 68 LEU B N 1
ATOM 1732 C CA . LEU B 1 68 ? -3.748 20 -1.825 1 97.75 68 LEU B CA 1
ATOM 1733 C C . LEU B 1 68 ? -5.16 20.5 -2.111 1 97.75 68 LEU B C 1
ATOM 1735 O O . LEU B 1 68 ? -5.613 21.469 -1.501 1 97.75 68 LEU B O 1
ATOM 1739 N N . ALA B 1 69 ? -5.828 19.812 -2.975 1 96.69 69 ALA B N 1
ATOM 1740 C CA . ALA B 1 69 ? -7.215 20.156 -3.275 1 96.69 69 ALA B CA 1
ATOM 1741 C C . ALA B 1 69 ? -8.102 20 -2.047 1 96.69 69 ALA B C 1
ATOM 1743 O O . ALA B 1 69 ? -9.164 20.609 -1.952 1 96.69 69 ALA B O 1
ATOM 1744 N N . LYS B 1 70 ? -7.664 19.203 -1.111 1 95.56 70 LYS B N 1
ATOM 1745 C CA . LYS B 1 70 ? -8.453 18.938 0.088 1 95.56 70 LYS B CA 1
ATOM 1746 C C . LYS B 1 70 ? -7.812 19.562 1.321 1 95.56 70 LYS B C 1
ATOM 1748 O O . LYS B 1 70 ? -8.203 19.266 2.451 1 95.56 70 LYS B O 1
ATOM 1753 N N . SER B 1 71 ? -6.863 20.422 1.135 1 95 71 SER B N 1
ATOM 1754 C CA . SER B 1 71 ? -6.016 20.906 2.215 1 95 71 SER B CA 1
ATOM 1755 C C . SER B 1 71 ? -6.793 21.828 3.152 1 95 71 SER B C 1
ATOM 1757 O O . SER B 1 71 ? -6.352 22.094 4.273 1 95 71 SER B O 1
ATOM 1759 N N . THR B 1 72 ? -7.957 22.266 2.727 1 93.12 72 THR B N 1
ATOM 1760 C CA . THR B 1 72 ? -8.719 23.203 3.555 1 93.12 72 THR B CA 1
ATOM 1761 C C . THR B 1 72 ? -9.93 22.5 4.176 1 93.12 72 THR B C 1
ATOM 1763 O O . THR B 1 72 ? -10.719 23.141 4.883 1 93.12 72 THR B O 1
ATOM 1766 N N . ASP B 1 73 ? -10.062 21.25 3.885 1 93.88 73 ASP B N 1
ATOM 1767 C CA . ASP B 1 73 ? -11.156 20.5 4.492 1 93.88 73 ASP B CA 1
ATOM 1768 C C . ASP B 1 73 ? -10.93 20.312 5.992 1 93.88 73 ASP B C 1
ATOM 1770 O O . ASP B 1 73 ? -9.836 20.594 6.496 1 93.88 73 ASP B O 1
ATOM 1774 N N . THR B 1 74 ? -12.062 19.938 6.633 1 89.12 74 THR B N 1
ATOM 1775 C CA . THR B 1 74 ? -11.977 19.797 8.078 1 89.12 74 THR B CA 1
ATOM 1776 C C . THR B 1 74 ? -12.344 18.375 8.5 1 89.12 74 THR B C 1
ATOM 1778 O O . THR B 1 74 ? -12.867 17.594 7.699 1 89.12 74 THR B O 1
ATOM 1781 N N . TRP B 1 75 ? -11.898 18.125 9.703 1 88.06 75 TRP B N 1
ATOM 1782 C CA . TRP B 1 75 ? -12.211 16.859 10.352 1 88.06 75 TRP B CA 1
ATOM 1783 C C . TRP B 1 75 ? -12.695 17.078 11.781 1 88.06 75 TRP B C 1
ATOM 1785 O O . TRP B 1 75 ? -12.219 17.984 12.469 1 88.06 75 TRP B O 1
ATOM 1795 N N . SER B 1 76 ? -13.711 16.312 12.117 1 86 76 SER B N 1
ATOM 1796 C CA . SER B 1 76 ? -14.281 16.469 13.453 1 86 76 SER B CA 1
ATOM 1797 C C . SER B 1 76 ? -13.297 16.047 14.531 1 86 76 SER B C 1
ATOM 1799 O O . SER B 1 76 ? -13.438 16.422 15.695 1 86 76 SER B O 1
ATOM 1801 N N . GLY B 1 77 ? -12.352 15.266 14.234 1 85.5 77 GLY B N 1
ATOM 1802 C CA . GLY B 1 77 ? -11.32 14.867 15.18 1 85.5 77 GLY B CA 1
ATOM 1803 C C . GLY B 1 77 ? -10.211 15.898 15.312 1 85.5 77 GLY B C 1
ATOM 1804 O O . GLY B 1 77 ? -10.281 16.984 14.734 1 85.5 77 GLY B O 1
ATOM 1805 N N . GLU B 1 78 ? -9.289 15.656 16.172 1 88.69 78 GLU B N 1
ATOM 1806 C CA . GLU B 1 78 ? -8.117 16.484 16.375 1 88.69 78 GLU B CA 1
ATOM 1807 C C . GLU B 1 78 ? -6.891 15.906 15.68 1 88.69 78 GLU B C 1
ATOM 1809 O O . GLU B 1 78 ? -6.574 14.727 15.852 1 88.69 78 GLU B O 1
ATOM 1814 N N . LEU B 1 79 ? -6.203 16.812 14.984 1 95.12 79 LEU B N 1
ATOM 1815 C CA . LEU B 1 79 ? -5.023 16.328 14.281 1 95.12 79 LEU B CA 1
ATOM 1816 C C . LEU B 1 79 ? -3.764 16.562 15.109 1 95.12 79 LEU B C 1
ATOM 1818 O O . LEU B 1 79 ? -2.801 15.805 15.016 1 95.12 79 LEU B O 1
ATOM 1822 N N . GLY B 1 80 ? -3.818 17.703 15.828 1 97.81 80 GLY B N 1
ATOM 1823 C CA . GLY B 1 80 ? -2.691 17.984 16.703 1 97.81 80 GLY B CA 1
ATOM 1824 C C . GLY B 1 80 ? -1.406 18.266 15.953 1 97.81 80 GLY B C 1
ATOM 1825 O O . GLY B 1 80 ? -0.316 18.188 16.516 1 97.81 80 GLY B O 1
ATOM 1826 N N . ILE B 1 81 ? -1.457 18.562 14.656 1 98.38 81 ILE B N 1
ATOM 1827 C CA . ILE B 1 81 ? -0.275 18.812 13.836 1 98.38 81 ILE B CA 1
ATOM 1828 C C . ILE B 1 81 ? -0.413 20.172 13.141 1 98.38 81 ILE B C 1
ATOM 1830 O O . ILE B 1 81 ? -1.494 20.766 13.133 1 98.38 81 ILE B O 1
ATOM 1834 N N . ASP B 1 82 ? 0.696 20.625 12.586 1 98.12 82 ASP B N 1
ATOM 1835 C CA . ASP B 1 82 ? 0.706 21.844 11.789 1 98.12 82 ASP B CA 1
ATOM 1836 C C . ASP B 1 82 ? 0.384 21.562 10.328 1 98.12 82 ASP B C 1
ATOM 1838 O O . ASP B 1 82 ? 1.286 21.484 9.492 1 98.12 82 ASP B O 1
ATOM 1842 N N . THR B 1 83 ? -0.895 21.469 10.047 1 97.25 83 THR B N 1
ATOM 1843 C CA . THR B 1 83 ? -1.329 21.109 8.703 1 97.25 83 THR B CA 1
ATOM 1844 C C . THR B 1 83 ? -0.948 22.203 7.699 1 97.25 83 THR B C 1
ATOM 1846 O O . THR B 1 83 ? -0.636 21.891 6.543 1 97.25 83 THR B O 1
ATOM 1849 N N . ASP B 1 84 ? -0.961 23.422 8.125 1 97.12 84 ASP B N 1
ATOM 1850 C CA . ASP B 1 84 ? -0.589 24.5 7.227 1 97.12 84 ASP B CA 1
ATOM 1851 C C . ASP B 1 84 ? 0.852 24.344 6.742 1 97.12 84 ASP B C 1
ATOM 1853 O O . ASP B 1 84 ? 1.134 24.5 5.555 1 97.12 84 ASP B O 1
ATOM 1857 N N . LYS B 1 85 ? 1.647 24.078 7.672 1 98.5 85 LYS B N 1
ATOM 1858 C CA . LYS B 1 85 ? 3.049 23.875 7.309 1 98.5 85 LYS B CA 1
ATOM 1859 C C . LYS B 1 85 ? 3.207 22.703 6.359 1 98.5 85 LYS B C 1
ATOM 1861 O O . LYS B 1 85 ? 3.912 22.797 5.352 1 98.5 85 LYS B O 1
ATOM 1866 N N . LEU B 1 86 ? 2.588 21.641 6.668 1 98.62 86 LEU B N 1
ATOM 1867 C CA . LEU B 1 86 ? 2.705 20.438 5.852 1 98.62 86 LEU B CA 1
ATOM 1868 C C . LEU B 1 86 ? 2.246 20.703 4.422 1 98.62 86 LEU B C 1
ATOM 1870 O O . LEU B 1 86 ? 2.949 20.359 3.465 1 98.62 86 LEU B O 1
ATOM 1874 N N . PHE B 1 87 ? 1.09 21.344 4.266 1 98.62 87 PHE B N 1
ATOM 1875 C CA . PHE B 1 87 ? 0.541 21.531 2.93 1 98.62 87 PHE B CA 1
ATOM 1876 C C . PHE B 1 87 ? 1.307 22.625 2.182 1 98.62 87 PHE B C 1
ATOM 1878 O O . PHE B 1 87 ? 1.432 22.562 0.957 1 98.62 87 PHE B O 1
ATOM 1885 N N . THR B 1 88 ? 1.873 23.547 2.908 1 98.69 88 THR B N 1
ATOM 1886 C CA . THR B 1 88 ? 2.76 24.516 2.275 1 98.69 88 THR B CA 1
ATOM 1887 C C . THR B 1 88 ? 3.998 23.828 1.706 1 98.69 88 THR B C 1
ATOM 1889 O O . THR B 1 88 ? 4.375 24.062 0.557 1 98.69 88 THR B O 1
ATOM 1892 N N . GLU B 1 89 ? 4.551 22.984 2.477 1 98.75 89 GLU B N 1
ATOM 1893 C CA . GLU B 1 89 ? 5.727 22.25 2.014 1 98.75 89 GLU B CA 1
ATOM 1894 C C . GLU B 1 89 ? 5.371 21.297 0.882 1 98.75 89 GLU B C 1
ATOM 1896 O O . GLU B 1 89 ? 6.176 21.062 -0.022 1 98.75 89 GLU B O 1
ATOM 1901 N N . THR B 1 90 ? 4.172 20.734 0.962 1 98.69 90 THR B N 1
ATOM 1902 C CA . THR B 1 90 ? 3.695 19.875 -0.124 1 98.69 90 THR B CA 1
ATOM 1903 C C . THR B 1 90 ? 3.561 20.688 -1.416 1 98.69 90 THR B C 1
ATOM 1905 O O . THR B 1 90 ? 3.928 20.203 -2.492 1 98.69 90 THR B O 1
ATOM 1908 N N . ARG B 1 91 ? 3.057 21.859 -1.287 1 98.62 91 ARG B N 1
ATOM 1909 C CA . ARG B 1 91 ? 2.928 22.75 -2.445 1 98.62 91 ARG B CA 1
ATOM 1910 C C . ARG B 1 91 ? 4.293 23.062 -3.047 1 98.62 91 ARG B C 1
ATOM 1912 O O . ARG B 1 91 ? 4.445 23.094 -4.27 1 98.62 91 ARG B O 1
ATOM 1919 N N . GLU B 1 92 ? 5.199 23.312 -2.219 1 98.25 92 GLU B N 1
ATOM 1920 C CA . GLU B 1 92 ? 6.555 23.594 -2.689 1 98.25 92 GLU B CA 1
ATOM 1921 C C . GLU B 1 92 ? 7.145 22.375 -3.404 1 98.25 92 GLU B C 1
ATOM 1923 O O . GLU B 1 92 ? 7.82 22.516 -4.422 1 98.25 92 GLU B O 1
ATOM 1928 N N . TYR B 1 93 ? 6.898 21.234 -2.779 1 98.19 93 TYR B N 1
ATOM 1929 C CA . TYR B 1 93 ? 7.34 19.969 -3.377 1 98.19 93 TYR B CA 1
ATOM 1930 C C . TYR B 1 93 ? 6.758 19.797 -4.773 1 98.19 93 TYR B C 1
ATOM 1932 O O . TYR B 1 93 ? 7.477 19.438 -5.711 1 98.19 93 TYR B O 1
ATOM 1940 N N . LEU B 1 94 ? 5.508 20.094 -4.91 1 98.44 94 LEU B N 1
ATOM 1941 C CA . LEU B 1 94 ? 4.781 19.969 -6.168 1 98.44 94 LEU B CA 1
ATOM 1942 C C . LEU B 1 94 ? 5.34 20.906 -7.223 1 98.44 94 LEU B C 1
ATOM 1944 O O . LEU B 1 94 ? 5.535 20.516 -8.375 1 98.44 94 LEU B O 1
ATOM 1948 N N . LYS B 1 95 ? 5.656 22.062 -6.828 1 98.19 95 LYS B N 1
ATOM 1949 C CA . LYS B 1 95 ? 6.227 23.047 -7.746 1 98.19 95 LYS B CA 1
ATOM 1950 C C . LYS B 1 95 ? 7.535 22.531 -8.352 1 98.19 95 LYS B C 1
ATOM 1952 O O . LYS B 1 95 ? 7.777 22.688 -9.547 1 98.19 95 LYS B O 1
ATOM 1957 N N . LYS B 1 96 ? 8.305 21.938 -7.508 1 98.25 96 LYS B N 1
ATOM 1958 C CA . LYS B 1 96 ? 9.562 21.375 -7.984 1 98.25 96 LYS B CA 1
ATOM 1959 C C . LYS B 1 96 ? 9.328 20.234 -8.961 1 98.25 96 LYS B C 1
ATOM 1961 O O . LYS B 1 96 ? 10.047 20.094 -9.953 1 98.25 96 LYS B O 1
ATOM 1966 N N . LEU B 1 97 ? 8.367 19.469 -8.688 1 98.38 97 LEU B N 1
ATOM 1967 C CA . LEU B 1 97 ? 8.109 18.297 -9.508 1 98.38 97 LEU B CA 1
ATOM 1968 C C . LEU B 1 97 ? 7.586 18.703 -10.883 1 98.38 97 LEU B C 1
ATOM 1970 O O . LEU B 1 97 ? 7.848 18.016 -11.875 1 98.38 97 LEU B O 1
ATOM 1974 N N . TYR B 1 98 ? 6.938 19.797 -10.953 1 97.69 98 TYR B N 1
ATOM 1975 C CA . TYR B 1 98 ? 6.422 20.281 -12.227 1 97.69 98 TYR B CA 1
ATOM 1976 C C . TYR B 1 98 ? 7.555 20.547 -13.211 1 97.69 98 TYR B C 1
ATOM 1978 O O . TYR B 1 98 ? 7.367 20.453 -14.43 1 97.69 98 TYR B O 1
ATOM 1986 N N . THR B 1 99 ? 8.719 20.828 -12.75 1 96.94 99 THR B N 1
ATOM 1987 C CA . THR B 1 99 ? 9.852 21.141 -13.617 1 96.94 99 THR B CA 1
ATOM 1988 C C . THR B 1 99 ? 10.945 20.094 -13.492 1 96.94 99 THR B C 1
ATOM 1990 O O . THR B 1 99 ? 12.117 20.375 -13.734 1 96.94 99 THR B O 1
ATOM 1993 N N . TYR B 1 100 ? 10.508 19 -13 1 97.38 100 TYR B N 1
ATOM 1994 C CA . TYR B 1 100 ? 11.484 17.953 -12.68 1 97.38 100 TYR B CA 1
ATOM 1995 C C . TYR B 1 100 ? 12.336 17.609 -13.898 1 97.38 100 TYR B C 1
ATOM 1997 O O . TYR B 1 100 ? 13.531 17.344 -13.781 1 97.38 100 TYR B O 1
ATOM 2005 N N . GLU B 1 101 ? 11.828 17.578 -15.055 1 95.5 101 GLU B N 1
ATOM 2006 C CA . GLU B 1 101 ? 12.562 17.234 -16.266 1 95.5 101 GLU B CA 1
ATOM 2007 C C . GLU B 1 101 ? 13.695 18.219 -16.547 1 95.5 101 GLU B C 1
ATOM 2009 O O . GLU B 1 101 ? 14.766 17.828 -17.016 1 95.5 101 GLU B O 1
ATOM 2014 N N . LYS B 1 102 ? 13.508 19.438 -16.266 1 97.19 102 LYS B N 1
ATOM 2015 C CA . LYS B 1 102 ? 14.492 20.484 -16.516 1 97.19 102 LYS B CA 1
ATOM 2016 C C . LYS B 1 102 ? 15.461 20.625 -15.344 1 97.19 102 LYS B C 1
ATOM 2018 O O . LYS B 1 102 ? 16.625 20.969 -15.547 1 97.19 102 LYS B O 1
ATOM 2023 N N . ALA B 1 103 ? 14.977 20.406 -14.203 1 97.38 103 ALA B N 1
ATOM 2024 C CA . ALA B 1 103 ? 15.781 20.562 -12.992 1 97.38 103 ALA B CA 1
ATOM 2025 C C . ALA B 1 103 ? 15.523 19.422 -12.016 1 97.38 103 ALA B C 1
ATOM 2027 O O . ALA B 1 103 ? 14.883 19.609 -10.977 1 97.38 103 ALA B O 1
ATOM 2028 N N . PRO B 1 104 ? 16.016 18.266 -12.359 1 97.06 104 PRO B N 1
ATOM 2029 C CA . PRO B 1 104 ? 15.789 17.125 -11.469 1 97.06 104 PRO B CA 1
ATOM 2030 C C . PRO B 1 104 ? 16.406 17.312 -10.094 1 97.06 104 PRO B C 1
ATOM 2032 O O . PRO B 1 104 ? 17.359 18.094 -9.938 1 97.06 104 PRO B O 1
ATOM 2035 N N . PHE B 1 105 ? 15.828 16.734 -9.125 1 97.69 105 PHE B N 1
ATOM 2036 C CA . PHE B 1 105 ? 16.344 16.734 -7.766 1 97.69 105 PHE B CA 1
ATOM 2037 C C . PHE B 1 105 ? 16.125 15.391 -7.094 1 97.69 105 PHE B C 1
ATOM 2039 O O . PHE B 1 105 ? 15.305 14.586 -7.559 1 97.69 105 PHE B O 1
ATOM 2046 N N . SER B 1 106 ? 16.875 15.156 -6.055 1 97.44 106 SER B N 1
ATOM 2047 C CA . SER B 1 106 ? 16.766 13.883 -5.344 1 97.44 106 SER B CA 1
ATOM 2048 C C . SER B 1 106 ? 15.641 13.906 -4.32 1 97.44 106 SER B C 1
ATOM 2050 O O . SER B 1 106 ? 15.305 14.969 -3.779 1 97.44 106 SER B O 1
ATOM 2052 N N . PHE B 1 107 ? 15.188 12.797 -4.113 1 97.81 107 PHE B N 1
ATOM 2053 C CA . PHE B 1 107 ? 14.133 12.625 -3.117 1 97.81 107 PHE B CA 1
ATOM 2054 C C . PHE B 1 107 ? 14.57 13.188 -1.77 1 97.81 107 PHE B C 1
ATOM 2056 O O . PHE B 1 107 ? 15.711 12.984 -1.348 1 97.81 107 PHE B O 1
ATOM 2063 N N . TYR B 1 108 ? 13.711 13.836 -1.043 1 98 108 TYR B N 1
ATOM 2064 C CA . TYR B 1 108 ? 13.852 14.195 0.365 1 98 108 TYR B CA 1
ATOM 2065 C C . TYR B 1 108 ? 12.516 14.07 1.091 1 98 108 TYR B C 1
ATOM 2067 O O . TYR B 1 108 ? 11.461 14.328 0.507 1 98 108 TYR B O 1
ATOM 2075 N N . PRO B 1 109 ? 12.578 13.695 2.32 1 98.38 109 PRO B N 1
ATOM 2076 C CA . PRO B 1 109 ? 11.328 13.5 3.064 1 98.38 109 PRO B CA 1
ATOM 2077 C C . PRO B 1 109 ? 10.734 14.805 3.58 1 98.38 109 PRO B C 1
ATOM 2079 O O . PRO B 1 109 ? 11.43 15.828 3.627 1 98.38 109 PRO B O 1
ATOM 2082 N N . LEU B 1 110 ? 9.484 14.812 3.844 1 98.56 110 LEU B N 1
ATOM 2083 C CA . LEU B 1 110 ? 8.812 15.836 4.648 1 98.56 110 LEU B CA 1
ATOM 2084 C C . LEU B 1 110 ? 8.648 15.367 6.09 1 98.56 110 LEU B C 1
ATOM 2086 O O . LEU B 1 110 ? 8.734 14.172 6.375 1 98.56 110 LEU B O 1
ATOM 2090 N N . HIS B 1 111 ? 8.484 16.344 6.918 1 98.5 111 HIS B N 1
ATOM 2091 C CA . HIS B 1 111 ? 8.297 16.047 8.336 1 98.5 111 HIS B CA 1
ATOM 2092 C C . HIS B 1 111 ? 7.039 16.719 8.875 1 98.5 111 HIS B C 1
ATOM 2094 O O . HIS B 1 111 ? 6.84 17.922 8.68 1 98.5 111 HIS B O 1
ATOM 2100 N N . ILE B 1 112 ? 6.242 15.906 9.523 1 98.75 112 ILE B N 1
ATOM 2101 C CA . ILE B 1 112 ? 5.023 16.453 10.117 1 98.75 112 ILE B CA 1
ATOM 2102 C C . ILE B 1 112 ? 5.344 17.094 11.469 1 98.75 112 ILE B C 1
ATOM 2104 O O . ILE B 1 112 ? 5.773 16.406 12.398 1 98.75 112 ILE B O 1
ATOM 2108 N N . SER B 1 113 ? 5.113 18.344 11.562 1 98.75 113 SER B N 1
ATOM 2109 C CA . SER B 1 113 ? 5.309 19.062 12.82 1 98.75 113 SER B CA 1
ATOM 2110 C C . SER B 1 113 ? 4.152 18.828 13.781 1 98.75 113 SER B C 1
ATOM 2112 O O . SER B 1 113 ? 3.012 19.203 13.5 1 98.75 113 SER B O 1
ATOM 2114 N N . ILE B 1 114 ? 4.465 18.281 14.898 1 98.62 114 ILE B N 1
ATOM 2115 C CA . ILE B 1 114 ? 3.451 17.984 15.906 1 98.62 114 ILE B CA 1
ATOM 2116 C C . ILE B 1 114 ? 3.332 19.172 16.875 1 98.62 114 ILE B C 1
ATOM 2118 O O . ILE B 1 114 ? 4.332 19.625 17.422 1 98.62 114 ILE B O 1
ATOM 2122 N N . LEU B 1 115 ? 2.15 19.625 17.062 1 98.38 115 LEU B N 1
ATOM 2123 C CA . LEU B 1 115 ? 1.909 20.797 17.906 1 98.38 115 LEU B CA 1
ATOM 2124 C C . LEU B 1 115 ? 1.423 20.359 19.281 1 98.38 115 LEU B C 1
ATOM 2126 O O . LEU B 1 115 ? 1.773 20.984 20.297 1 98.38 115 LEU B O 1
ATOM 2130 N N . ASP B 1 116 ? 0.619 19.328 19.328 1 98.25 116 ASP B N 1
ATOM 2131 C CA . ASP B 1 116 ? 0.034 18.859 20.578 1 98.25 116 ASP B CA 1
ATOM 2132 C C . ASP B 1 116 ? 1.019 17.984 21.359 1 98.25 116 ASP B C 1
ATOM 2134 O O . ASP B 1 116 ? 1.549 17.016 20.812 1 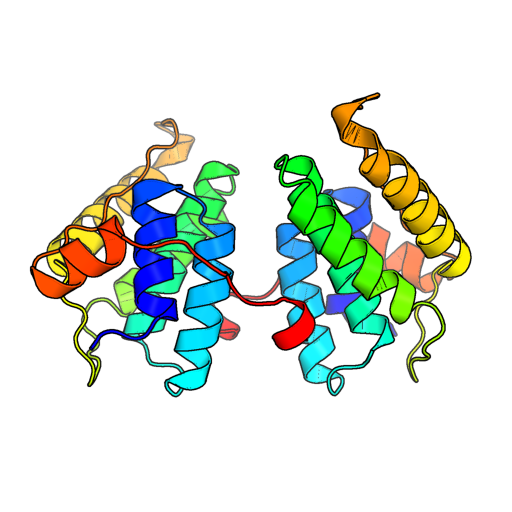98.25 116 ASP B O 1
ATOM 2138 N N . GLN B 1 117 ? 1.173 18.312 22.562 1 97.38 117 GLN B N 1
ATOM 2139 C CA . GLN B 1 117 ? 2.166 17.641 23.391 1 97.38 117 GLN B CA 1
ATOM 2140 C C . GLN B 1 117 ? 1.774 16.172 23.625 1 97.38 117 GLN B C 1
ATOM 2142 O O . GLN B 1 117 ? 2.633 15.297 23.656 1 97.38 117 GLN B O 1
ATOM 2147 N N . GLN B 1 118 ? 0.528 15.953 23.828 1 97.25 118 GLN B N 1
ATOM 2148 C CA . GLN B 1 118 ? 0.064 14.586 24.031 1 97.25 118 GLN B CA 1
ATOM 2149 C C . GLN B 1 118 ? 0.356 13.711 22.812 1 97.25 118 GLN B C 1
ATOM 2151 O O . GLN B 1 118 ? 0.774 12.562 22.953 1 97.25 118 GLN B O 1
ATOM 2156 N N . LEU B 1 119 ? 0.157 14.266 21.672 1 97.94 119 LEU B N 1
ATOM 2157 C CA . LEU B 1 119 ? 0.446 13.539 20.438 1 97.94 119 LEU B CA 1
ATOM 2158 C C . LEU B 1 119 ? 1.944 13.312 20.281 1 97.94 119 LEU B C 1
ATOM 2160 O O . LEU B 1 119 ? 2.369 12.234 19.859 1 97.94 119 LEU B O 1
ATOM 2164 N N . HIS B 1 120 ? 2.691 14.32 20.594 1 97.75 120 HIS B N 1
ATOM 2165 C CA . HIS B 1 120 ? 4.141 14.188 20.531 1 97.75 120 HIS B CA 1
ATOM 2166 C C . HIS B 1 120 ? 4.625 13.016 21.375 1 97.75 120 HIS B C 1
ATOM 2168 O O . HIS B 1 120 ? 5.438 12.203 20.922 1 97.75 120 HIS B O 1
ATOM 2174 N N . HIS B 1 121 ? 4.09 12.953 22.547 1 97.69 121 HIS B N 1
ATOM 2175 C CA . HIS B 1 121 ? 4.473 11.875 23.453 1 97.69 121 HIS B CA 1
ATOM 2176 C C . HIS B 1 121 ? 4.008 10.523 22.922 1 97.69 121 HIS B C 1
ATOM 2178 O O . HIS B 1 121 ? 4.738 9.531 23.016 1 97.69 121 HIS B O 1
ATOM 2184 N N . ALA B 1 122 ? 2.797 10.461 22.453 1 97.62 122 ALA B N 1
ATOM 2185 C CA . ALA B 1 122 ? 2.242 9.211 21.922 1 97.62 122 ALA B CA 1
ATOM 2186 C C . ALA B 1 122 ? 3.074 8.688 20.766 1 97.62 122 ALA B C 1
ATOM 2188 O O . ALA B 1 122 ? 3.367 7.492 20.688 1 97.62 122 ALA B O 1
ATOM 2189 N N . VAL B 1 123 ? 3.537 9.562 19.906 1 97.94 123 VAL B N 1
ATOM 2190 C CA . VAL B 1 123 ? 4.324 9.172 18.75 1 97.94 123 VAL B CA 1
ATOM 2191 C C . VAL B 1 123 ? 5.711 8.711 19.188 1 97.94 123 VAL B C 1
ATOM 2193 O O . VAL B 1 123 ? 6.234 7.715 18.672 1 97.94 123 VAL B O 1
ATOM 2196 N N . ALA B 1 124 ? 6.258 9.477 20.094 1 96.69 124 ALA B N 1
ATOM 2197 C CA . ALA B 1 124 ? 7.586 9.141 20.594 1 96.69 124 ALA B CA 1
ATOM 2198 C C . ALA B 1 124 ? 7.59 7.758 21.25 1 96.69 124 ALA B C 1
ATOM 2200 O O . ALA B 1 124 ? 8.586 7.035 21.172 1 96.69 124 ALA B O 1
ATOM 2201 N N . ALA B 1 125 ? 6.531 7.41 21.812 1 96.44 125 ALA B N 1
ATOM 2202 C CA . ALA B 1 125 ? 6.438 6.148 22.531 1 96.44 125 ALA B CA 1
ATOM 2203 C C . ALA B 1 125 ? 5.852 5.047 21.656 1 96.44 125 ALA B C 1
ATOM 2205 O O . ALA B 1 125 ? 5.699 3.908 22.094 1 96.44 125 ALA B O 1
ATOM 2206 N N . CYS B 1 126 ? 5.602 5.34 20.453 1 95.25 126 CYS B N 1
ATOM 2207 C CA . CYS B 1 126 ? 4.84 4.449 19.594 1 95.25 126 CYS B CA 1
ATOM 2208 C C . CYS B 1 126 ? 5.652 3.213 19.219 1 95.25 126 CYS B C 1
ATOM 2210 O O . CYS B 1 126 ? 6.805 3.324 18.812 1 95.25 126 CYS B O 1
ATOM 2212 N N . VAL B 1 127 ? 5.188 2.096 19.453 1 89.62 127 VAL B N 1
ATOM 2213 C CA . VAL B 1 127 ? 5.617 0.82 18.891 1 89.62 127 VAL B CA 1
ATOM 2214 C C . VAL B 1 127 ? 4.566 0.304 17.906 1 89.62 127 VAL B C 1
ATOM 2216 O O . VAL B 1 127 ? 3.59 -0.333 18.312 1 89.62 127 VAL B O 1
ATOM 2219 N N . PRO B 1 128 ? 4.738 0.539 16.719 1 88.44 128 PRO B N 1
ATOM 2220 C CA . PRO B 1 128 ? 3.648 0.309 15.766 1 88.44 128 PRO B CA 1
ATOM 2221 C C . PRO B 1 128 ? 3.312 -1.171 15.594 1 88.44 128 PRO B C 1
ATOM 2223 O O . PRO B 1 128 ? 4.207 -2.02 15.625 1 88.44 128 PRO B O 1
ATOM 2226 N N . LYS B 1 129 ? 2.041 -1.34 15.445 1 82.25 129 LYS B N 1
ATOM 2227 C CA . LYS B 1 129 ? 1.537 -2.684 15.172 1 82.25 129 LYS B CA 1
ATOM 2228 C C . LYS B 1 129 ? 1.136 -2.834 13.711 1 82.25 129 LYS B C 1
ATOM 2230 O O . LYS B 1 129 ? 1.017 -3.953 13.211 1 82.25 129 LYS B O 1
ATOM 2235 N N . GLY B 1 130 ? 1.051 -1.771 13.109 1 84.81 130 GLY B N 1
ATOM 2236 C CA . GLY B 1 130 ? 0.572 -1.802 11.734 1 84.81 130 GLY B CA 1
ATOM 2237 C C . GLY B 1 130 ? -0.854 -2.305 11.609 1 84.81 130 GLY B C 1
ATOM 2238 O O . GLY B 1 130 ? -1.624 -2.248 12.57 1 84.81 130 GLY B O 1
ATOM 2239 N N . VAL B 1 131 ? -1.212 -2.488 10.414 1 77.81 131 VAL B N 1
ATOM 2240 C CA . VAL B 1 131 ? -2.508 -3.102 10.148 1 77.81 131 VAL B CA 1
ATOM 2241 C C . VAL B 1 131 ? -2.314 -4.555 9.719 1 77.81 131 VAL B C 1
ATOM 2243 O O . VAL B 1 131 ? -1.438 -4.855 8.898 1 77.81 131 VAL B O 1
ATOM 2246 N N . ALA B 1 132 ? -2.758 -5.449 10.688 1 59.19 132 ALA B N 1
ATOM 2247 C CA . ALA B 1 132 ? -2.637 -6.855 10.312 1 59.19 132 ALA B CA 1
ATOM 2248 C C . ALA B 1 132 ? -3.303 -7.121 8.961 1 59.19 132 ALA B C 1
ATOM 2250 O O . ALA B 1 132 ? -4.516 -6.934 8.812 1 59.19 132 ALA B O 1
ATOM 2251 N N . GLU B 1 133 ? -2.447 -7.25 7.945 1 55.31 133 GLU B N 1
ATOM 2252 C CA . GLU B 1 133 ? -2.971 -7.492 6.605 1 55.31 133 GLU B CA 1
ATOM 2253 C C . GLU B 1 133 ? -3.971 -8.641 6.602 1 55.31 133 GLU B C 1
ATOM 2255 O O . GLU B 1 133 ? -4.887 -8.672 5.777 1 55.31 133 GLU B O 1
ATOM 2260 N N . GLU B 1 134 ? -3.648 -9.656 7.566 1 51.38 134 GLU B N 1
ATOM 2261 C CA . GLU B 1 134 ? -4.605 -10.75 7.707 1 51.38 134 GLU B CA 1
ATOM 2262 C C . GLU B 1 134 ? -5.961 -10.234 8.188 1 51.38 134 GLU B C 1
ATOM 2264 O O . GLU B 1 134 ? -6.996 -10.852 7.922 1 51.38 134 GLU B O 1
ATOM 2269 N N . ASP B 1 135 ? -6.004 -9.141 9 1 49.06 135 ASP B N 1
ATOM 2270 C CA . ASP B 1 135 ? -7.223 -8.539 9.531 1 49.06 135 ASP B CA 1
ATOM 2271 C C . ASP B 1 135 ? -7.867 -7.598 8.516 1 49.06 135 ASP B C 1
ATOM 2273 O O . ASP B 1 135 ? -9.016 -7.188 8.688 1 49.06 135 ASP B O 1
ATOM 2277 N N . LYS B 1 136 ? -7.094 -7.121 7.707 1 50.72 136 LYS B N 1
ATOM 2278 C CA . LYS B 1 136 ? -7.684 -6.332 6.633 1 50.72 136 LYS B CA 1
ATOM 2279 C C . LYS B 1 136 ? -8.375 -7.227 5.605 1 50.72 136 LYS B C 1
ATOM 2281 O O . LYS B 1 136 ? -9.312 -6.797 4.93 1 50.72 136 LYS B O 1
ATOM 2286 N N . PHE B 1 137 ? -7.68 -8.375 5.527 1 42.81 137 PHE B N 1
ATOM 2287 C CA . PHE B 1 137 ? -8.148 -9.32 4.52 1 42.81 137 PHE B CA 1
ATOM 2288 C C . PHE B 1 137 ? -8.734 -10.562 5.176 1 42.81 137 PHE B C 1
ATOM 2290 O O . PHE B 1 137 ? -8.312 -10.953 6.27 1 42.81 137 PHE B O 1
#

Sequence (274 aa):
MYHRLYIEYIYYFNVEQDYYECHEVMEELWLNEGRNRLLQALLQVAVGLHHFRNKNIEGAIRLFEAALAKSTDTWSGELGIDTDKLFTETREYLKKLYTYEKAPFSFYPLHISILDQQLHHAVAACVPKGVAEEDKFMYHRLYIEYIYYFNVEQDYYECHEVMEELWLNEGRNRLLQALLQVAVGLHHFRNKNIEGAIRLFEAALAKSTDTWSGELGIDTDKLFTETREYLKKLYTYEKAPFSFYPLHISILDQQLHHAVAACVPKGVAEEDKF

Foldseek 3Di:
DDDLLLLVLQLCQAPVLPLVLNLQSLVVVCVVQVNFQQSQLSNLQSVLLVCVLVVNLVSNLVSLVSSLVSLPGDDPDDNQWDSVVVNVVSVVVNVCSVCCVVPNDHRDGDHIGGRDPVSVVCNVPDDDPGDPVVNVD/DDDLLLLVLQLCQAPVLPLVLNLQSLVVVCVVQVNFQQSQLSNLQSVLLVCVLVVNLVSNLVSLVSSLVCLPGDDPDDNQWDSVVVNVVSVVVNVCSVCCVVPNDHRDGDHIGGRDPVSVVCNVPDDDPGDPVVVVD

Organism: Aneurinibacillus migulanus (NCBI:txid47500)

Nearest PDB structures (foldseek):
  7xn7-assembly1_q  TM=7.755E-01  e=1.301E+00  Komagataella phaffii
  2n8i-assembly1_A  TM=5.750E-01  e=1.370E+00  synthetic construct
  8amz-assembly1_Q  TM=6.581E-01  e=6.849E+00  Spinacia oleracea
  6epe-assembly1_S  TM=6.919E-01  e=9.351E+00  Rattus norvegicus
  8bbg-assembly1_D  TM=4.157E-01  e=8.878E+00  Homo sapiens

InterPro domains:
  IPR005500 Protein of unknown function DUF309 [PF03745] (6-63)
  IPR005500 Protein of unknown function DUF309 [PTHR34796] (12-70)
  IPR023203 TTHA0068-like superfamily [SSF140663] (1-108)